Protein AF-A0A7X8JZR6-F1 (afdb_monomer_lite)

Secondary structure (DSSP, 8-state):
---HHHHHHHTT-S------HHHHHHHTTS-HHHHHHHHHGGGEEEETTEEEETT-TTEEE-SS-EEETTT--EE-HHHHHHHHH---HHHHHHHHHHHHHHS-HHHHHHHHHHHS---S------S---HHHHHHHTT---TT-HHHHHHHHHHHHHHH---HHHHHHHHHTTSEEE-TTT--EEEEEESSTTT---EEEEEEE-SS--S--PPEESSTT-------HHHHHH---S-----SSHHHHHH-

Foldseek 3Di:
DADVLLVCLVVVVDDQDDADPVNVVQLLQAQQVLLCCNRPVCLWDQDPLFTAGHPHRQWTRGGAWIARPVAGDIGGQLRCCCPRVVGDNSSSSSSSSCCNPPDDSVVSVVVCVVVPVRPDDDDDDDPFPQVVVVVVPLDDDDVPPPPLLVLQQCQLCVPVVQDPVLSVVCVVLVQWDARPPQSWIWGWAAPQSQVSPGTAKIQTGHSPDPDHDDIDGRDPPDDHDDDDPVCSVVVDDPDDDDDPDPSVVSSD

pLDDT: mean 81.42, std 14.79, range [29.17, 95.75]

Structure (mmCIF, N/CA/C/O backbone):
data_AF-A0A7X8JZR6-F1
#
_entry.id   AF-A0A7X8JZR6-F1
#
loop_
_atom_site.group_PDB
_atom_site.id
_atom_site.type_symbol
_atom_site.label_atom_id
_atom_site.label_alt_id
_atom_site.label_comp_id
_atom_site.label_asym_id
_atom_site.label_entity_id
_atom_site.label_seq_id
_atom_site.pdbx_PDB_ins_code
_atom_site.Cartn_x
_atom_site.Cartn_y
_atom_site.Cartn_z
_atom_site.occupancy
_atom_site.B_iso_or_equiv
_atom_site.auth_seq_id
_atom_site.auth_comp_id
_atom_site.auth_asym_id
_atom_site.auth_atom_id
_atom_site.pdbx_PDB_model_num
ATOM 1 N N . MET A 1 1 ? 0.064 2.545 -30.108 1.00 45.81 1 MET A N 1
ATOM 2 C CA . MET A 1 1 ? 1.179 2.534 -31.091 1.00 45.81 1 MET A CA 1
ATOM 3 C C . MET A 1 1 ? 2.404 1.987 -30.362 1.00 45.81 1 MET A C 1
ATOM 5 O O . MET A 1 1 ? 2.683 2.486 -29.283 1.00 45.81 1 MET A O 1
ATOM 9 N N . LYS A 1 2 ? 3.064 0.920 -30.842 1.00 59.31 2 LYS A N 1
ATOM 10 C CA . LYS A 1 2 ? 4.136 0.252 -30.074 1.00 59.31 2 LYS A CA 1
ATOM 11 C C . LYS A 1 2 ? 5.346 1.177 -29.882 1.00 59.31 2 LYS A C 1
ATOM 13 O O . LYS A 1 2 ? 5.831 1.773 -30.845 1.00 59.31 2 LYS A O 1
ATOM 18 N N . ASN A 1 3 ? 5.825 1.308 -28.645 1.00 84.50 3 ASN A N 1
ATOM 19 C CA . ASN A 1 3 ? 6.973 2.152 -28.328 1.00 84.50 3 ASN A CA 1
ATOM 20 C C . ASN A 1 3 ? 8.271 1.510 -28.858 1.00 84.50 3 ASN A C 1
ATOM 22 O O . ASN A 1 3 ? 8.696 0.448 -28.401 1.00 84.50 3 ASN A O 1
ATOM 26 N N . LYS A 1 4 ? 8.940 2.184 -29.803 1.00 88.69 4 LYS A N 1
ATOM 27 C CA . LYS A 1 4 ? 10.186 1.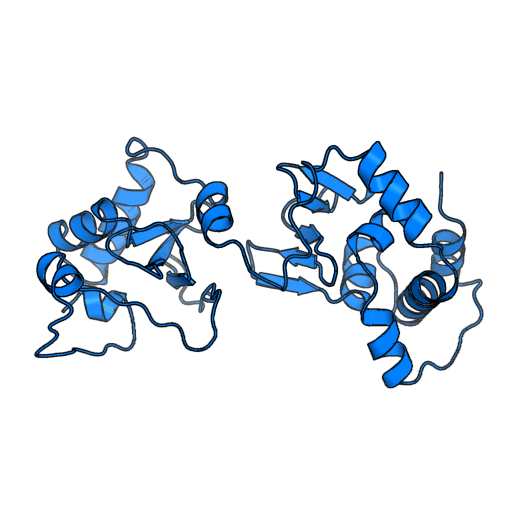707 -30.438 1.00 88.69 4 LYS A CA 1
ATOM 28 C C . LYS A 1 4 ? 11.315 1.424 -29.439 1.00 88.69 4 LYS A C 1
ATOM 30 O O . LYS A 1 4 ? 12.209 0.635 -29.742 1.00 88.69 4 LYS A O 1
ATOM 35 N N . ILE A 1 5 ? 11.328 2.078 -28.274 1.00 91.94 5 ILE A N 1
ATOM 36 C CA . ILE A 1 5 ? 12.332 1.831 -27.230 1.00 91.94 5 ILE A CA 1
ATOM 37 C C . ILE A 1 5 ? 12.077 0.491 -26.541 1.00 91.94 5 ILE A C 1
ATOM 39 O O . ILE A 1 5 ? 13.023 -0.278 -26.370 1.00 91.94 5 ILE A O 1
ATOM 43 N N . LEU A 1 6 ? 10.817 0.179 -26.229 1.00 89.88 6 LEU A N 1
ATOM 44 C CA . LEU A 1 6 ? 10.423 -1.113 -25.670 1.00 89.88 6 LEU A CA 1
ATOM 45 C C . LEU A 1 6 ? 10.743 -2.256 -26.650 1.00 89.88 6 LEU A C 1
ATOM 47 O O . LEU A 1 6 ? 11.354 -3.253 -26.271 1.00 89.88 6 LEU A O 1
ATOM 51 N N . GLU A 1 7 ? 10.451 -2.075 -27.941 1.00 89.62 7 GLU A N 1
ATOM 52 C CA . GLU A 1 7 ? 10.808 -3.046 -28.990 1.00 89.62 7 GLU A CA 1
ATOM 53 C C . GLU A 1 7 ? 12.327 -3.270 -29.099 1.00 89.62 7 GLU A C 1
ATOM 55 O O . GLU A 1 7 ? 12.805 -4.403 -29.233 1.00 89.62 7 GLU A O 1
ATOM 60 N N . ARG A 1 8 ? 13.123 -2.195 -29.019 1.00 91.00 8 ARG A N 1
ATOM 61 C CA . ARG A 1 8 ? 14.592 -2.290 -29.007 1.00 91.00 8 ARG A CA 1
ATOM 62 C C . ARG A 1 8 ? 15.110 -3.014 -27.772 1.00 91.00 8 ARG A C 1
ATOM 64 O O . ARG A 1 8 ? 16.045 -3.801 -27.901 1.00 91.00 8 ARG A O 1
ATOM 71 N N . ALA A 1 9 ? 14.508 -2.771 -26.610 1.00 90.19 9 ALA A N 1
ATOM 72 C CA . ALA A 1 9 ? 14.857 -3.453 -25.372 1.00 90.19 9 ALA A CA 1
ATOM 73 C C . ALA A 1 9 ? 14.591 -4.964 -25.484 1.00 90.19 9 ALA A C 1
ATOM 75 O O . ALA A 1 9 ? 15.515 -5.757 -25.291 1.00 90.19 9 ALA A O 1
ATOM 76 N N . HIS A 1 10 ? 13.388 -5.373 -25.900 1.00 90.00 10 HIS A N 1
ATOM 77 C CA . HIS A 1 10 ? 13.052 -6.793 -26.075 1.00 90.00 10 HIS A CA 1
ATOM 78 C C . HIS A 1 10 ? 13.906 -7.485 -27.140 1.00 90.00 10 HIS A C 1
ATOM 80 O O . HIS A 1 10 ? 14.366 -8.602 -26.925 1.00 90.00 10 HIS A O 1
ATOM 86 N N . SER A 1 11 ? 14.184 -6.818 -28.264 1.00 90.31 11 SER A N 1
ATOM 87 C CA . SER A 1 11 ? 15.035 -7.383 -29.325 1.00 90.31 11 SER A CA 1
ATOM 88 C C . SER A 1 11 ? 16.530 -7.408 -28.986 1.00 90.31 11 SER A C 1
ATOM 90 O O . SER A 1 11 ? 17.325 -7.908 -29.781 1.00 90.31 11 SER A O 1
ATOM 92 N N . GLY A 1 12 ? 16.948 -6.832 -27.851 1.00 87.19 12 GLY A N 1
ATOM 93 C CA . GLY A 1 12 ? 18.357 -6.742 -27.463 1.00 87.19 12 GLY A CA 1
ATOM 94 C C . GLY A 1 12 ? 19.192 -5.788 -28.326 1.00 87.19 12 GLY A C 1
ATOM 95 O O . GLY A 1 12 ? 20.408 -5.713 -28.156 1.00 87.19 12 GLY A O 1
ATOM 96 N N . LYS A 1 13 ? 18.567 -5.034 -29.241 1.00 90.25 13 LYS A N 1
ATOM 97 C CA . LYS A 1 13 ? 19.228 -4.127 -30.196 1.00 90.25 13 LYS A CA 1
ATOM 98 C C . LYS A 1 13 ? 19.505 -2.749 -29.584 1.00 90.25 13 LYS A C 1
ATOM 100 O O . LYS A 1 13 ? 19.189 -1.713 -30.170 1.00 90.25 13 LYS A O 1
ATOM 105 N N . PHE A 1 14 ? 20.101 -2.726 -28.396 1.00 89.00 14 PHE A N 1
ATOM 106 C CA . PHE A 1 14 ? 20.527 -1.507 -27.711 1.00 89.00 14 PHE A CA 1
ATOM 107 C C . PHE A 1 14 ? 21.986 -1.617 -27.271 1.00 89.00 14 PHE A C 1
ATOM 109 O O . PHE A 1 14 ? 22.510 -2.702 -27.020 1.00 89.00 14 PHE A O 1
ATOM 116 N N . LYS A 1 15 ? 22.672 -0.472 -27.189 1.00 83.62 15 LYS A N 1
ATOM 117 C CA . LYS A 1 15 ? 24.063 -0.439 -26.731 1.00 83.62 15 LYS A CA 1
ATOM 118 C C . LYS A 1 15 ? 24.099 -0.777 -25.243 1.00 83.62 15 LYS A C 1
ATOM 120 O O . LYS A 1 15 ? 23.655 0.030 -24.427 1.00 83.62 15 LYS A O 1
ATOM 125 N N . ARG A 1 16 ? 24.652 -1.943 -24.904 1.00 80.81 16 ARG A N 1
ATOM 126 C CA . ARG A 1 16 ? 24.957 -2.302 -23.518 1.00 80.81 16 ARG A CA 1
ATOM 127 C C . ARG A 1 16 ? 25.992 -1.319 -22.982 1.00 80.81 16 ARG A C 1
ATOM 129 O O . ARG A 1 16 ? 26.984 -1.029 -23.648 1.00 80.81 16 ARG A O 1
ATOM 136 N N . LYS A 1 17 ? 25.733 -0.784 -21.797 1.00 83.94 17 LYS A N 1
ATOM 137 C CA . LYS A 1 17 ? 26.633 0.125 -21.096 1.00 83.94 17 LYS A CA 1
ATOM 138 C C . LYS A 1 17 ? 26.857 -0.398 -19.691 1.00 83.94 17 LYS A C 1
ATOM 140 O O . LYS A 1 17 ? 25.981 -1.043 -19.121 1.00 83.94 17 LYS A O 1
ATOM 145 N N . HIS A 1 18 ? 28.027 -0.098 -19.149 1.00 85.88 18 HIS A N 1
ATOM 146 C CA . HIS A 1 18 ? 28.242 -0.223 -17.721 1.00 85.88 18 HIS A CA 1
ATOM 147 C C . HIS A 1 18 ? 27.507 0.925 -17.019 1.00 85.88 18 HIS A C 1
ATOM 149 O O . HIS A 1 18 ? 27.658 2.085 -17.409 1.00 85.88 18 HIS A O 1
ATOM 155 N N . TYR A 1 19 ? 26.702 0.598 -16.012 1.00 86.44 19 TYR A N 1
ATOM 156 C CA . TYR A 1 19 ? 25.991 1.572 -15.194 1.00 86.44 19 TYR A CA 1
ATOM 157 C C . TYR A 1 19 ? 26.587 1.543 -13.793 1.00 86.44 19 TYR A C 1
ATOM 159 O O . TYR A 1 19 ? 26.588 0.500 -13.144 1.00 86.44 19 TYR A O 1
ATOM 167 N N . SER A 1 20 ? 27.099 2.686 -13.334 1.00 90.31 20 SER A N 1
ATOM 168 C CA . SER A 1 20 ? 27.547 2.813 -11.947 1.00 90.31 20 SER A CA 1
ATOM 169 C C . SER A 1 20 ? 26.352 2.724 -10.994 1.00 90.31 20 SER A C 1
ATOM 171 O O . SER A 1 20 ? 25.231 3.066 -11.381 1.00 90.31 20 SER A O 1
ATOM 173 N N . LYS A 1 21 ? 26.595 2.344 -9.734 1.00 89.38 21 LYS A N 1
ATOM 174 C CA . LYS A 1 21 ? 25.561 2.343 -8.688 1.00 89.38 21 LYS A CA 1
ATOM 175 C C . LYS A 1 21 ? 24.849 3.698 -8.594 1.00 89.38 21 LYS A C 1
ATOM 177 O O . LYS A 1 21 ? 23.633 3.743 -8.696 1.00 89.38 21 LYS A O 1
ATOM 182 N N . ASN A 1 22 ? 25.598 4.803 -8.565 1.00 90.69 22 ASN A N 1
ATOM 183 C CA . ASN A 1 22 ? 25.023 6.154 -8.541 1.00 90.69 22 ASN A CA 1
ATOM 184 C C . ASN A 1 22 ? 24.116 6.435 -9.747 1.00 90.69 22 ASN A C 1
ATOM 186 O O . ASN A 1 22 ? 23.091 7.103 -9.621 1.00 90.69 22 ASN A O 1
ATOM 190 N N . THR A 1 23 ? 24.482 5.937 -10.933 1.00 89.88 23 THR A N 1
ATOM 191 C CA . THR A 1 23 ? 23.641 6.071 -12.128 1.00 89.88 23 THR A CA 1
ATOM 192 C C . THR A 1 23 ? 22.343 5.291 -11.972 1.00 89.88 23 THR A C 1
ATOM 194 O O . THR A 1 23 ? 21.288 5.830 -12.290 1.00 89.88 23 THR A O 1
ATOM 197 N N . ILE A 1 24 ? 22.413 4.055 -11.470 1.00 89.56 24 ILE A N 1
ATOM 198 C CA . ILE A 1 24 ? 21.237 3.224 -11.196 1.00 89.56 24 ILE A CA 1
ATOM 199 C C . ILE A 1 24 ? 20.332 3.886 -10.153 1.00 89.56 24 ILE A C 1
ATOM 201 O O . ILE A 1 24 ? 19.136 4.039 -10.400 1.00 89.56 24 ILE A O 1
ATOM 205 N N . ASP A 1 25 ? 20.899 4.363 -9.049 1.00 84.62 25 ASP A N 1
ATOM 206 C CA . ASP A 1 25 ? 20.160 5.048 -7.985 1.00 84.62 25 ASP A CA 1
ATOM 207 C C . ASP A 1 25 ? 19.490 6.335 -8.496 1.00 84.62 25 ASP A C 1
ATOM 209 O O . ASP A 1 25 ? 18.401 6.695 -8.059 1.00 84.62 25 ASP A O 1
ATOM 213 N N . THR A 1 26 ? 20.113 7.025 -9.459 1.00 88.19 26 THR A N 1
ATOM 214 C CA . THR A 1 26 ? 19.556 8.237 -10.080 1.00 88.19 26 THR A CA 1
ATOM 215 C C . THR A 1 26 ? 18.381 7.911 -10.998 1.00 88.19 26 THR A C 1
ATOM 217 O O . THR A 1 26 ? 17.308 8.492 -10.856 1.00 88.19 26 THR A O 1
ATOM 220 N N . ILE A 1 27 ? 18.555 6.971 -11.932 1.00 89.00 27 ILE A N 1
ATOM 221 C CA . ILE A 1 27 ? 17.496 6.630 -12.896 1.00 89.00 27 ILE A CA 1
ATOM 222 C C . ILE A 1 27 ? 16.326 5.891 -12.231 1.00 89.00 27 ILE A C 1
ATOM 224 O O . ILE A 1 27 ? 15.207 5.952 -12.725 1.00 89.00 27 ILE A O 1
ATOM 228 N N . SER A 1 28 ? 16.552 5.257 -11.077 1.00 85.38 28 SER A N 1
ATOM 229 C CA . SER A 1 28 ? 15.503 4.616 -10.270 1.00 85.38 28 SER A CA 1
ATOM 230 C C . SER A 1 28 ? 14.620 5.614 -9.509 1.00 85.38 28 SER A C 1
ATOM 232 O O . SER A 1 28 ? 13.759 5.197 -8.749 1.00 85.38 28 SER A O 1
ATOM 234 N N . LYS A 1 29 ? 14.801 6.926 -9.710 1.00 85.56 29 LYS A N 1
ATOM 235 C CA . LYS A 1 29 ? 13.895 7.979 -9.212 1.00 85.56 29 LYS A CA 1
ATOM 236 C C . LYS A 1 29 ? 12.865 8.425 -10.254 1.00 85.56 29 LYS A C 1
ATOM 238 O O . LYS A 1 29 ? 12.132 9.378 -10.018 1.00 85.56 29 LYS A O 1
ATOM 243 N N . SER A 1 30 ? 12.834 7.794 -11.430 1.00 88.12 30 SER A N 1
ATOM 244 C CA . SER A 1 30 ? 11.867 8.121 -12.482 1.00 88.12 30 SER A CA 1
ATOM 245 C C . SER A 1 30 ? 10.418 7.994 -12.008 1.00 88.12 30 SER A C 1
ATOM 247 O O . SER A 1 30 ? 10.087 7.043 -11.305 1.00 88.12 30 SER A O 1
ATOM 249 N N . ASN A 1 31 ? 9.563 8.918 -12.464 1.00 91.38 31 ASN A N 1
ATOM 250 C CA . ASN A 1 31 ? 8.122 8.850 -12.249 1.00 91.38 31 ASN A CA 1
ATOM 251 C C . ASN A 1 31 ? 7.539 7.631 -12.987 1.00 91.38 31 ASN A C 1
ATOM 253 O O . ASN A 1 31 ? 7.535 7.588 -14.220 1.00 91.38 31 ASN A O 1
ATOM 257 N N . LEU A 1 32 ? 7.081 6.630 -12.239 1.00 93.31 32 LEU A N 1
ATOM 258 C CA . LEU A 1 32 ? 6.598 5.354 -12.753 1.00 93.31 32 LEU A CA 1
ATOM 259 C C . LEU A 1 32 ? 5.264 5.460 -13.482 1.00 93.31 32 LEU A C 1
ATOM 261 O O . LEU A 1 32 ? 5.080 4.753 -14.468 1.00 93.31 32 LEU A O 1
ATOM 265 N N . VAL A 1 33 ? 4.367 6.353 -13.062 1.00 93.31 33 VAL A N 1
ATOM 266 C CA . VAL A 1 33 ? 3.109 6.601 -13.783 1.00 93.31 33 VAL A CA 1
ATOM 267 C C . VAL A 1 33 ? 3.421 7.095 -15.193 1.00 93.31 33 VAL A C 1
ATOM 269 O O . VAL A 1 33 ? 2.963 6.517 -16.178 1.00 93.31 33 VAL A O 1
ATOM 272 N N . GLN A 1 34 ? 4.276 8.116 -15.296 1.00 94.81 34 GLN A N 1
ATOM 273 C CA . GLN A 1 34 ? 4.717 8.643 -16.586 1.00 94.81 34 GLN A CA 1
ATOM 274 C C . GLN A 1 34 ? 5.483 7.590 -17.395 1.00 94.81 34 GLN A C 1
ATOM 276 O O . GLN A 1 34 ? 5.279 7.485 -18.603 1.00 94.81 34 GLN A O 1
ATOM 281 N N . LEU A 1 35 ? 6.345 6.797 -16.744 1.00 95.75 35 LEU A N 1
ATOM 282 C CA . LEU A 1 35 ? 7.098 5.732 -17.403 1.00 95.75 35 LEU A CA 1
ATOM 283 C C . LEU A 1 35 ? 6.165 4.684 -18.007 1.00 95.75 35 LEU A C 1
ATOM 285 O O . LEU A 1 35 ? 6.340 4.344 -19.171 1.00 95.75 35 LEU A O 1
ATOM 289 N N . PHE A 1 36 ? 5.197 4.174 -17.244 1.00 95.19 36 PHE A N 1
ATOM 290 C CA . PHE A 1 36 ? 4.286 3.129 -17.708 1.00 95.19 36 PHE A CA 1
ATOM 291 C C . PHE A 1 36 ? 3.443 3.624 -18.883 1.00 95.19 36 PHE A C 1
ATOM 293 O O . PHE A 1 36 ? 3.382 2.944 -19.902 1.00 95.19 36 PHE A O 1
ATOM 300 N N . ILE A 1 37 ? 2.877 4.832 -18.780 1.00 94.12 37 ILE A N 1
ATOM 301 C CA . ILE A 1 37 ? 2.079 5.443 -19.853 1.00 94.12 37 ILE A CA 1
ATOM 302 C C . ILE A 1 37 ? 2.925 5.653 -21.110 1.00 94.12 37 ILE A C 1
ATOM 304 O O . ILE A 1 37 ? 2.502 5.318 -22.215 1.00 94.12 37 ILE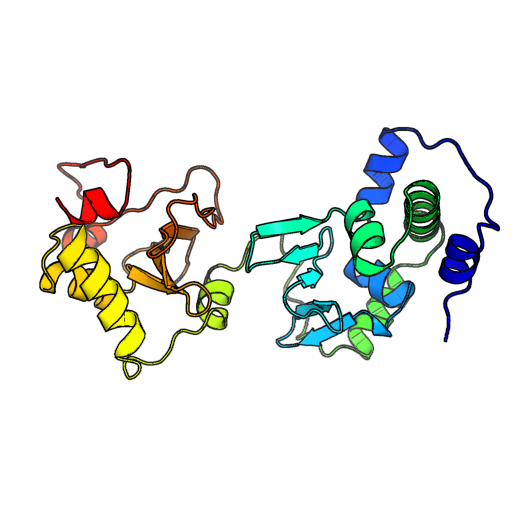 A O 1
ATOM 308 N N . TRP A 1 38 ? 4.149 6.162 -20.952 1.00 95.00 38 TRP A N 1
ATOM 309 C CA . TRP A 1 38 ? 5.062 6.354 -22.074 1.00 95.00 38 TRP A CA 1
ATOM 310 C C . TRP A 1 38 ? 5.486 5.031 -22.722 1.00 95.00 38 TRP A C 1
ATOM 312 O O . TRP A 1 38 ? 5.609 4.956 -23.947 1.00 95.00 38 TRP A O 1
ATOM 322 N N . LEU A 1 39 ? 5.753 3.997 -21.923 1.00 94.25 39 LEU A N 1
ATOM 323 C CA . LEU A 1 39 ? 6.282 2.720 -22.397 1.00 94.25 39 LEU A CA 1
ATOM 324 C C . LEU A 1 39 ? 5.196 1.876 -23.076 1.00 94.25 39 LEU A C 1
ATOM 326 O O . LEU A 1 39 ? 5.408 1.403 -24.194 1.00 94.25 39 LEU A O 1
ATOM 330 N N . ASP A 1 40 ? 4.055 1.710 -22.408 1.00 93.38 40 ASP A N 1
ATOM 331 C CA . ASP A 1 40 ? 2.871 1.009 -22.902 1.00 93.38 40 ASP A CA 1
ATOM 332 C C . ASP A 1 40 ? 1.626 1.429 -22.103 1.00 93.38 40 ASP A C 1
ATOM 334 O O . ASP A 1 40 ? 1.313 0.870 -21.052 1.00 93.38 40 ASP A O 1
ATOM 338 N N . GLU A 1 41 ? 0.879 2.395 -22.634 1.00 91.81 41 GLU A N 1
ATOM 339 C CA . GLU A 1 41 ? -0.370 2.883 -22.039 1.00 91.81 41 GLU A CA 1
ATOM 340 C C . GLU A 1 41 ? -1.378 1.759 -21.741 1.00 91.81 41 GLU A C 1
ATOM 342 O O . GLU A 1 41 ? -2.102 1.830 -20.752 1.00 91.81 41 GLU A O 1
ATOM 347 N N . SER A 1 42 ? -1.386 0.673 -22.529 1.00 91.81 42 SER A N 1
ATOM 348 C CA . SER A 1 42 ? -2.316 -0.447 -22.314 1.00 91.81 42 SER A CA 1
ATOM 349 C C . SER A 1 42 ? -2.071 -1.203 -21.006 1.00 91.81 42 SER A C 1
ATOM 351 O O . SER A 1 42 ? -2.931 -1.964 -20.565 1.00 91.81 42 SER A O 1
ATOM 353 N N . LYS A 1 43 ? -0.915 -0.985 -20.363 1.00 92.56 43 LYS A N 1
ATOM 354 C CA . LYS A 1 43 ? -0.570 -1.520 -19.041 1.00 92.56 43 LYS A CA 1
ATOM 355 C C . LYS A 1 43 ? -1.098 -0.673 -17.892 1.00 92.56 43 LYS A C 1
ATOM 357 O O . LYS A 1 43 ? -0.908 -1.057 -16.739 1.00 92.56 43 LYS A O 1
ATOM 362 N N . VAL A 1 44 ? -1.765 0.440 -18.177 1.00 93.44 44 VAL A N 1
ATOM 363 C CA . VAL A 1 44 ? -2.252 1.382 -17.175 1.00 93.44 44 VAL A CA 1
ATOM 364 C C . VAL A 1 44 ? -3.756 1.538 -17.300 1.00 93.44 44 VAL A C 1
ATOM 366 O O . VAL A 1 44 ? -4.287 1.820 -18.370 1.00 93.44 44 VAL A O 1
ATOM 369 N N . ILE A 1 45 ? -4.451 1.413 -16.176 1.00 91.75 45 ILE A N 1
ATOM 370 C CA . ILE A 1 45 ? -5.851 1.815 -16.057 1.00 91.75 45 ILE A CA 1
ATOM 371 C C . ILE A 1 45 ? -5.981 2.861 -14.958 1.00 91.75 45 ILE A C 1
ATOM 373 O O . ILE A 1 45 ? -5.290 2.794 -13.942 1.00 91.75 45 ILE A O 1
ATOM 377 N N . LEU A 1 46 ? -6.892 3.813 -15.139 1.00 87.94 46 LEU A N 1
ATOM 378 C CA . LEU A 1 46 ? -7.312 4.704 -14.064 1.00 87.94 46 LEU A CA 1
ATOM 379 C C . LEU A 1 46 ? -8.631 4.188 -13.501 1.00 87.94 46 LEU A C 1
ATOM 381 O O . LEU A 1 46 ? -9.654 4.203 -14.184 1.00 87.94 46 LEU A O 1
ATOM 385 N N . LYS A 1 47 ? -8.611 3.749 -12.245 1.00 79.88 47 LYS A N 1
ATOM 386 C CA . LYS A 1 47 ? -9.804 3.284 -11.535 1.00 79.88 47 LYS A CA 1
ATOM 387 C C . LYS A 1 47 ? -9.785 3.854 -10.130 1.00 79.88 47 LYS A C 1
ATOM 389 O O . LYS A 1 47 ? -8.753 3.830 -9.468 1.00 79.88 47 LYS A O 1
ATOM 394 N N . ASN A 1 48 ? -10.919 4.396 -9.700 1.00 74.06 48 ASN A N 1
ATOM 395 C CA . ASN A 1 48 ? -11.061 5.066 -8.405 1.00 74.06 48 ASN A CA 1
ATOM 396 C C . ASN A 1 48 ? -10.016 6.178 -8.192 1.00 74.06 48 ASN A C 1
ATOM 398 O O . ASN A 1 48 ? -9.462 6.322 -7.113 1.00 74.06 48 ASN A O 1
ATOM 402 N N . LYS A 1 49 ? -9.733 6.963 -9.243 1.00 77.88 49 LYS A N 1
ATOM 403 C CA . LYS A 1 49 ? -8.732 8.051 -9.241 1.00 77.88 49 LYS A CA 1
ATOM 404 C C . LYS A 1 49 ? -7.278 7.602 -9.008 1.00 77.88 49 LYS A C 1
ATOM 406 O O . LYS A 1 49 ? -6.415 8.456 -8.848 1.00 77.88 49 LYS A O 1
ATOM 411 N N . LEU A 1 50 ? -6.993 6.300 -9.050 1.00 81.44 50 LEU A N 1
ATOM 412 C CA . LEU A 1 50 ? -5.643 5.755 -8.927 1.00 81.44 50 LEU A CA 1
ATOM 413 C C . LEU A 1 50 ? -5.214 5.056 -10.214 1.00 81.44 50 LEU A C 1
ATOM 415 O O . LEU A 1 50 ? -6.013 4.377 -10.867 1.00 81.44 50 LEU A O 1
ATOM 419 N N . PHE A 1 51 ? -3.939 5.213 -10.560 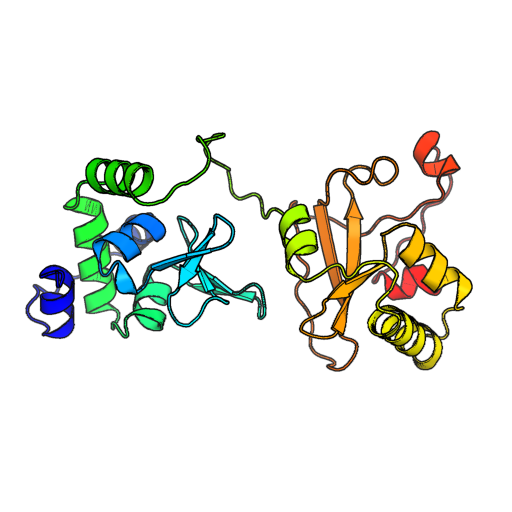1.00 90.00 51 PHE A N 1
ATOM 420 C CA . PHE A 1 51 ? -3.314 4.458 -11.637 1.00 90.00 51 PHE A CA 1
ATOM 421 C C . PHE A 1 51 ? -3.015 3.044 -11.149 1.00 90.00 51 PHE A C 1
ATOM 423 O O . PHE A 1 51 ? -2.373 2.852 -10.118 1.00 90.00 51 PHE A O 1
ATOM 430 N N . LYS A 1 52 ? -3.500 2.047 -11.881 1.00 92.06 52 LYS A N 1
ATOM 431 C CA . LYS A 1 52 ? -3.351 0.627 -11.554 1.00 92.06 52 LYS A CA 1
ATOM 432 C C . LYS A 1 52 ? -2.796 -0.124 -12.757 1.00 92.06 52 LYS A C 1
ATOM 434 O O . LYS A 1 52 ? -2.973 0.306 -13.900 1.00 92.06 52 LYS A O 1
ATOM 439 N N . VAL A 1 53 ? -2.144 -1.255 -12.503 1.00 94.25 53 VAL A N 1
ATOM 440 C CA . VAL A 1 53 ? -1.654 -2.134 -13.571 1.00 94.25 53 VAL A CA 1
ATOM 441 C C . VAL A 1 53 ? -2.842 -2.819 -14.253 1.00 94.25 53 VAL A C 1
ATOM 443 O O . VAL A 1 53 ? -3.651 -3.492 -13.612 1.00 94.25 53 VAL A O 1
ATOM 446 N N . ALA A 1 54 ? -2.953 -2.658 -15.570 1.00 92.06 54 ALA A N 1
ATOM 447 C CA . ALA A 1 54 ? -4.017 -3.262 -16.363 1.00 92.06 54 ALA A CA 1
ATOM 448 C C . ALA A 1 54 ? -3.954 -4.796 -16.300 1.00 92.06 54 ALA A C 1
ATOM 450 O O . ALA A 1 54 ? -2.892 -5.398 -16.463 1.00 92.06 54 ALA A O 1
ATOM 451 N N . GLY A 1 55 ? -5.101 -5.435 -16.059 1.00 87.00 55 GLY A N 1
ATOM 452 C CA . GLY A 1 55 ? -5.195 -6.888 -15.877 1.00 87.00 55 GLY A CA 1
ATOM 453 C C . GLY A 1 55 ? -4.717 -7.390 -14.510 1.00 87.00 55 GLY A C 1
ATOM 454 O O . GLY A 1 55 ? -4.853 -8.577 -14.228 1.00 87.00 55 GLY A O 1
ATOM 455 N N . ASN A 1 56 ? -4.195 -6.513 -13.645 1.00 89.75 56 ASN A N 1
ATOM 456 C CA . ASN A 1 56 ? -3.775 -6.865 -12.293 1.00 89.75 56 ASN A CA 1
ATOM 457 C C . ASN A 1 56 ? -3.998 -5.688 -11.330 1.00 89.75 56 ASN A C 1
ATOM 459 O O . ASN A 1 56 ? -3.064 -5.127 -10.758 1.00 89.75 56 ASN A O 1
ATOM 463 N N . GLU A 1 57 ? -5.267 -5.304 -11.166 1.00 85.81 57 GLU A N 1
ATOM 464 C CA . GLU A 1 57 ? -5.675 -4.058 -10.495 1.00 85.81 57 GLU A CA 1
ATOM 465 C C . GLU A 1 57 ? -5.276 -3.971 -9.012 1.00 85.81 57 GLU A C 1
ATOM 467 O O . GLU A 1 57 ? -5.396 -2.914 -8.398 1.00 85.81 57 GLU A O 1
ATOM 472 N N . LYS A 1 58 ? -4.792 -5.070 -8.424 1.00 84.06 58 LYS A N 1
ATOM 473 C CA . LYS A 1 58 ? -4.244 -5.087 -7.066 1.00 84.06 58 LYS A CA 1
ATOM 474 C C . LYS A 1 58 ? -2.937 -4.299 -6.925 1.00 84.06 58 LYS A C 1
ATOM 476 O O . LYS A 1 58 ? -2.592 -3.894 -5.819 1.00 84.06 58 LYS A O 1
ATOM 481 N N . TYR A 1 59 ? -2.234 -4.068 -8.034 1.00 87.94 59 TYR A N 1
ATOM 482 C CA . TYR A 1 59 ? -0.997 -3.295 -8.085 1.00 87.94 59 TYR A CA 1
ATOM 483 C C . TYR A 1 59 ? -1.291 -1.838 -8.457 1.00 87.94 59 TYR A C 1
ATOM 485 O O . TYR A 1 59 ? -1.716 -1.538 -9.577 1.00 87.94 59 TYR A O 1
ATOM 493 N N . ILE A 1 60 ? -1.046 -0.933 -7.510 1.00 86.81 60 ILE A N 1
ATOM 494 C CA . ILE A 1 60 ? -1.224 0.512 -7.667 1.00 86.81 60 ILE A CA 1
ATOM 495 C C . ILE A 1 60 ? 0.115 1.143 -8.041 1.00 86.81 60 ILE A C 1
ATOM 497 O O . ILE A 1 60 ? 1.138 0.874 -7.410 1.00 86.81 60 ILE A O 1
ATOM 501 N N . ILE A 1 61 ? 0.103 1.973 -9.081 1.00 91.69 61 ILE A N 1
ATOM 502 C CA . ILE A 1 61 ? 1.280 2.643 -9.627 1.00 91.69 61 ILE A CA 1
ATOM 503 C C . ILE A 1 61 ? 1.378 4.024 -8.978 1.00 91.69 61 ILE A C 1
ATOM 505 O O . ILE A 1 61 ? 0.581 4.917 -9.269 1.00 91.69 61 ILE A O 1
ATOM 509 N N . TYR A 1 62 ? 2.366 4.194 -8.107 1.00 87.38 62 TYR A N 1
ATOM 510 C CA . TYR A 1 62 ? 2.739 5.485 -7.539 1.00 87.38 62 TYR A CA 1
ATOM 511 C C . TYR A 1 62 ? 3.865 6.110 -8.355 1.00 87.38 62 TYR A C 1
ATOM 513 O O . TYR A 1 62 ? 4.419 5.496 -9.264 1.00 87.38 62 TYR A O 1
ATOM 521 N N . GLU A 1 63 ? 4.235 7.343 -8.025 1.00 87.12 63 GLU A N 1
ATOM 522 C CA . GLU A 1 63 ? 5.306 8.044 -8.724 1.00 87.12 63 GLU A CA 1
ATOM 523 C C . GLU A 1 63 ? 6.657 7.315 -8.619 1.00 87.12 63 GLU A C 1
ATOM 525 O O . GLU A 1 63 ? 7.390 7.268 -9.595 1.00 87.12 63 GLU A O 1
ATOM 530 N N . HIS A 1 64 ? 6.991 6.678 -7.498 1.00 85.69 64 HIS A N 1
ATOM 531 C CA . HIS A 1 64 ? 8.325 6.079 -7.323 1.00 85.69 64 HIS A CA 1
ATOM 532 C C . HIS A 1 64 ? 8.330 4.568 -7.084 1.00 85.69 64 HIS A C 1
ATOM 534 O O . HIS A 1 64 ? 9.400 3.971 -6.980 1.00 85.69 64 HIS A O 1
ATOM 540 N N . PHE A 1 65 ? 7.164 3.933 -7.000 1.00 86.25 65 PHE A N 1
ATOM 541 C CA . PHE A 1 65 ? 7.052 2.495 -6.772 1.00 86.25 65 PHE A CA 1
ATOM 542 C C . PHE A 1 65 ? 5.703 1.960 -7.263 1.00 86.25 65 PHE A C 1
ATOM 544 O O . PHE A 1 65 ? 4.746 2.713 -7.440 1.00 86.25 65 PHE A O 1
ATOM 551 N N . VAL A 1 66 ? 5.622 0.648 -7.464 1.00 86.94 66 VAL A N 1
ATOM 552 C CA . VAL A 1 66 ? 4.342 -0.064 -7.563 1.00 86.94 66 VAL A CA 1
ATOM 553 C C . VAL A 1 66 ? 4.115 -0.792 -6.251 1.00 86.94 66 VAL A C 1
ATOM 555 O O . VAL A 1 66 ? 5.040 -1.414 -5.729 1.00 86.94 66 VAL A O 1
ATOM 558 N N . TYR A 1 67 ? 2.905 -0.711 -5.711 1.00 84.25 67 TYR A N 1
ATOM 559 C CA . TYR A 1 67 ? 2.572 -1.345 -4.442 1.00 84.25 67 TYR A CA 1
ATOM 560 C C . TYR A 1 67 ? 1.307 -2.177 -4.547 1.00 84.25 67 TYR A C 1
ATOM 562 O O . TYR A 1 67 ? 0.300 -1.749 -5.116 1.00 84.25 67 TYR A O 1
ATOM 570 N N . ASN A 1 68 ? 1.372 -3.370 -3.972 1.00 81.94 68 ASN A N 1
ATOM 571 C CA . ASN A 1 68 ? 0.231 -4.244 -3.799 1.00 81.94 68 ASN A CA 1
ATOM 572 C C . ASN A 1 68 ? -0.249 -4.174 -2.352 1.00 81.94 68 ASN A C 1
ATOM 574 O O . ASN A 1 68 ? 0.357 -4.751 -1.451 1.00 81.94 68 ASN A O 1
ATOM 578 N N . HIS A 1 69 ? -1.378 -3.501 -2.137 1.00 61.94 69 HIS A N 1
ATOM 579 C CA . HIS A 1 69 ? -1.957 -3.317 -0.800 1.00 61.94 69 HIS A CA 1
ATOM 580 C C . HIS A 1 69 ? -2.426 -4.624 -0.147 1.00 61.94 69 HIS A C 1
ATOM 582 O O . HIS A 1 69 ? -2.581 -4.684 1.070 1.00 61.94 69 HIS A O 1
ATOM 588 N N . TYR A 1 70 ? -2.617 -5.689 -0.930 1.00 58.16 70 TYR A N 1
ATOM 589 C CA . TYR A 1 70 ? -3.160 -6.954 -0.436 1.00 58.16 70 TYR A CA 1
ATOM 590 C C . TYR A 1 70 ? -2.117 -7.838 0.245 1.00 58.16 70 TYR A C 1
ATOM 592 O O . TYR A 1 70 ? -2.441 -8.539 1.203 1.00 58.16 70 TYR A O 1
ATOM 600 N N . ASN A 1 71 ? -0.879 -7.830 -0.250 1.00 67.31 71 ASN A N 1
ATOM 601 C CA . ASN A 1 71 ? 0.221 -8.646 0.277 1.00 67.31 71 ASN A CA 1
ATOM 602 C C . ASN A 1 71 ? 1.436 -7.814 0.724 1.00 67.31 71 ASN A C 1
ATOM 604 O O . ASN A 1 71 ? 2.366 -8.364 1.306 1.00 67.31 71 ASN A O 1
ATOM 608 N N . GLY A 1 72 ? 1.419 -6.498 0.499 1.00 55.34 72 GLY A N 1
ATOM 609 C CA . GLY A 1 72 ? 2.488 -5.585 0.885 1.00 55.34 72 GLY A CA 1
ATOM 610 C C . GLY A 1 72 ? 3.713 -5.623 -0.027 1.00 55.34 72 GLY A C 1
ATOM 611 O O . GLY A 1 72 ? 4.744 -5.063 0.343 1.00 55.34 72 GLY A O 1
ATOM 612 N N . GLU A 1 73 ? 3.632 -6.268 -1.194 1.00 77.88 73 GLU A N 1
ATOM 613 C CA . GLU A 1 73 ? 4.733 -6.269 -2.158 1.00 77.88 73 GLU A CA 1
ATOM 614 C C . GLU A 1 73 ? 4.972 -4.858 -2.703 1.00 77.88 73 GLU A C 1
ATOM 616 O O . GLU A 1 73 ? 4.051 -4.192 -3.186 1.00 77.88 73 GLU A O 1
ATOM 621 N N . LEU A 1 74 ? 6.232 -4.428 -2.654 1.00 86.75 74 LEU A N 1
ATOM 622 C CA . LEU A 1 74 ? 6.691 -3.151 -3.181 1.00 86.75 74 LEU A CA 1
ATOM 623 C C . LEU A 1 74 ? 7.734 -3.393 -4.267 1.00 86.75 74 LEU A C 1
ATOM 625 O O . LEU A 1 74 ? 8.734 -4.074 -4.042 1.00 86.75 74 LEU A O 1
ATOM 629 N N . PHE A 1 75 ? 7.519 -2.777 -5.425 1.00 88.25 75 PHE A N 1
ATOM 630 C CA . PHE A 1 75 ? 8.416 -2.849 -6.569 1.00 88.25 75 PHE A CA 1
ATOM 631 C C . PHE A 1 75 ? 9.008 -1.470 -6.819 1.00 88.25 75 PHE A C 1
ATOM 633 O O . PHE A 1 75 ? 8.301 -0.517 -7.158 1.00 88.25 75 PHE A O 1
ATOM 640 N N . THR A 1 76 ? 10.327 -1.371 -6.683 1.00 87.75 76 THR A N 1
ATOM 641 C CA . THR A 1 76 ? 11.098 -0.225 -7.185 1.00 87.75 76 THR A CA 1
ATOM 642 C C . THR A 1 76 ? 10.977 -0.124 -8.711 1.00 87.75 76 THR A C 1
ATOM 644 O O . THR A 1 76 ? 10.576 -1.095 -9.357 1.00 87.75 76 THR A O 1
ATOM 647 N N . PRO A 1 77 ? 11.365 0.994 -9.351 1.00 90.81 77 PRO A N 1
ATOM 648 C CA . PRO A 1 77 ? 11.174 1.140 -10.794 1.00 90.81 77 PRO A CA 1
ATOM 649 C C . PRO A 1 77 ? 11.862 0.076 -11.656 1.00 90.81 77 PRO A C 1
ATOM 651 O O . PRO A 1 77 ? 11.321 -0.320 -12.686 1.00 90.81 77 PRO A O 1
ATOM 654 N N . LEU A 1 78 ? 13.020 -0.435 -11.226 1.00 91.25 78 LEU A N 1
ATOM 655 C CA . LEU A 1 78 ? 13.677 -1.569 -11.886 1.00 91.25 78 LEU A CA 1
ATOM 656 C C . LEU A 1 78 ? 12.854 -2.857 -11.753 1.00 91.25 78 LEU A C 1
ATOM 658 O O . LEU A 1 78 ? 12.561 -3.500 -12.759 1.00 91.25 78 LEU A O 1
ATOM 662 N N . GLN A 1 79 ? 12.433 -3.191 -10.530 1.00 92.44 79 GLN A N 1
ATOM 663 C CA . GLN A 1 79 ? 11.633 -4.387 -10.244 1.00 92.44 79 GLN A CA 1
ATOM 664 C C . GLN A 1 79 ? 10.263 -4.334 -10.930 1.00 92.44 79 GLN A C 1
ATOM 666 O O . GLN A 1 79 ? 9.767 -5.351 -11.394 1.00 92.44 79 GLN A O 1
ATOM 671 N N . ALA A 1 80 ? 9.663 -3.150 -11.057 1.00 94.56 80 ALA A N 1
ATOM 672 C CA . ALA A 1 80 ? 8.395 -2.972 -11.753 1.00 94.56 80 ALA A CA 1
ATOM 673 C C . ALA A 1 80 ? 8.528 -3.263 -13.262 1.00 94.56 80 ALA A C 1
ATOM 675 O O . ALA A 1 80 ? 7.641 -3.863 -13.866 1.00 94.56 80 ALA A O 1
ATOM 676 N N . LEU A 1 81 ? 9.650 -2.882 -13.884 1.00 95.25 81 LEU A N 1
ATOM 677 C CA . LEU A 1 81 ? 9.938 -3.246 -15.276 1.00 95.25 81 LEU A CA 1
ATOM 678 C C . LEU A 1 81 ? 10.198 -4.752 -15.445 1.00 95.25 81 LEU A C 1
ATOM 680 O O . LEU A 1 81 ? 9.891 -5.309 -16.498 1.00 95.25 81 LEU A O 1
ATOM 684 N N . GLU A 1 82 ? 10.743 -5.417 -14.430 1.00 94.56 82 GLU A N 1
ATOM 685 C CA . GLU A 1 82 ? 10.854 -6.878 -14.415 1.00 94.56 82 GLU A CA 1
ATOM 686 C C . GLU A 1 82 ? 9.481 -7.539 -14.366 1.00 94.56 82 GLU A C 1
ATOM 688 O O . GLU A 1 82 ? 9.120 -8.284 -15.272 1.00 94.56 82 GLU A O 1
ATOM 693 N N . GLU A 1 83 ? 8.698 -7.199 -13.346 1.00 95.12 83 GLU A N 1
ATOM 694 C CA . GLU A 1 83 ? 7.442 -7.867 -13.019 1.00 95.12 83 GLU A CA 1
ATOM 695 C C . GLU A 1 83 ? 6.376 -7.645 -14.099 1.00 95.12 83 GLU A C 1
ATOM 697 O O . GLU A 1 83 ? 5.741 -8.583 -14.578 1.00 95.12 83 GLU A O 1
ATOM 702 N N . PHE A 1 84 ? 6.185 -6.396 -14.533 1.00 94.88 84 PHE A N 1
ATOM 703 C CA . PHE A 1 84 ? 5.032 -6.037 -15.367 1.00 94.88 84 PHE A CA 1
ATOM 704 C C . PHE A 1 84 ? 5.336 -6.014 -16.870 1.00 94.88 84 PHE A C 1
ATOM 706 O O . PHE A 1 84 ? 4.410 -6.037 -17.694 1.00 94.88 84 PHE A O 1
ATOM 713 N N . PHE A 1 85 ? 6.624 -6.004 -17.233 1.00 93.25 85 PHE A N 1
ATOM 714 C CA . PHE A 1 85 ? 7.093 -5.986 -18.621 1.00 93.25 85 PHE A CA 1
ATOM 715 C C . PHE A 1 85 ? 8.026 -7.155 -18.978 1.00 93.25 85 PHE A C 1
ATOM 717 O O . PHE A 1 85 ? 8.373 -7.303 -20.150 1.00 93.25 85 PHE A O 1
ATOM 724 N N . GLY A 1 86 ? 8.416 -8.006 -18.021 1.00 92.56 86 GLY A N 1
ATOM 725 C CA . GLY A 1 86 ? 9.261 -9.180 -18.273 1.00 92.56 86 GLY A CA 1
ATOM 726 C C . GLY A 1 86 ? 10.674 -8.823 -18.738 1.00 92.56 86 GLY A C 1
ATOM 727 O O . GLY A 1 86 ? 11.256 -9.530 -19.563 1.00 92.56 86 GLY A O 1
ATOM 728 N N . LEU A 1 87 ? 11.202 -7.680 -18.294 1.00 93.69 87 LEU A N 1
ATOM 729 C CA . LEU A 1 87 ? 12.492 -7.158 -18.743 1.00 93.69 87 LEU A CA 1
ATOM 730 C C . LEU A 1 87 ? 13.610 -7.586 -17.798 1.00 93.69 87 LEU A C 1
ATOM 732 O O . LEU A 1 87 ? 13.480 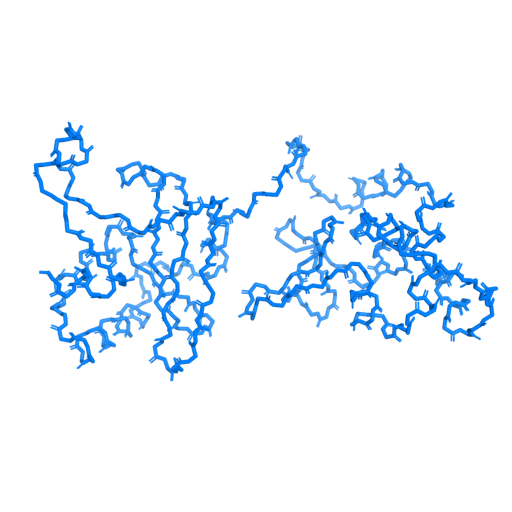-7.463 -16.590 1.00 93.69 87 LEU A O 1
ATOM 736 N N . LEU A 1 88 ? 14.751 -7.997 -18.345 1.00 92.50 88 LEU A N 1
ATOM 737 C CA . LEU A 1 88 ? 15.975 -8.272 -17.593 1.00 92.50 88 LEU A CA 1
ATOM 738 C C . LEU A 1 88 ? 16.719 -6.978 -17.256 1.00 92.50 88 LEU A C 1
ATOM 740 O O . LEU A 1 88 ? 16.624 -5.986 -17.982 1.00 92.50 88 LEU A O 1
ATOM 744 N N . PHE A 1 89 ? 17.571 -7.016 -16.231 1.00 91.12 89 PHE A N 1
ATOM 745 C CA . PHE A 1 89 ? 18.310 -5.845 -15.742 1.00 91.12 89 PHE A CA 1
ATOM 746 C C . PHE A 1 89 ? 18.949 -4.950 -16.830 1.00 91.12 89 PHE A C 1
ATOM 748 O O . PHE A 1 89 ? 18.740 -3.736 -16.796 1.00 91.12 89 PHE A O 1
ATOM 755 N N . PRO A 1 90 ? 19.655 -5.471 -17.861 1.00 91.31 90 PRO A N 1
ATOM 756 C CA . PRO A 1 90 ? 20.225 -4.612 -18.904 1.00 91.31 90 PRO A CA 1
ATOM 757 C C . PRO A 1 90 ? 19.171 -3.837 -19.710 1.00 91.31 90 PRO A C 1
ATOM 759 O O . PRO A 1 90 ? 19.436 -2.724 -20.163 1.00 91.31 90 PRO A O 1
ATOM 762 N N . GLN A 1 91 ? 17.989 -4.427 -19.903 1.00 94.12 91 GLN A N 1
ATOM 763 C CA . GLN A 1 91 ? 16.858 -3.821 -20.607 1.00 94.12 91 GLN A CA 1
ATOM 764 C C . GLN A 1 91 ? 16.168 -2.783 -19.721 1.00 94.12 91 GLN A C 1
ATOM 766 O O . GLN A 1 91 ? 15.909 -1.672 -20.184 1.00 94.12 91 GLN A O 1
ATOM 771 N N . GLN A 1 92 ? 15.946 -3.123 -18.446 1.00 94.56 92 GLN A N 1
ATOM 772 C CA . GLN A 1 92 ? 15.383 -2.218 -17.444 1.00 94.56 92 GLN A CA 1
ATOM 773 C C . GLN A 1 92 ? 16.240 -0.945 -17.329 1.00 94.56 92 GLN A C 1
ATOM 775 O O . GLN A 1 92 ? 15.742 0.167 -17.500 1.00 94.56 92 GLN A O 1
ATOM 780 N N . ALA A 1 93 ? 17.557 -1.102 -17.138 1.00 92.81 93 ALA A N 1
ATOM 781 C CA . ALA A 1 93 ? 18.495 0.012 -17.010 1.00 92.81 93 ALA A CA 1
ATOM 782 C C . ALA A 1 93 ? 18.578 0.859 -18.290 1.00 92.81 93 ALA A C 1
ATOM 784 O O . ALA A 1 93 ? 18.672 2.084 -18.218 1.00 92.81 93 ALA A O 1
ATOM 785 N N . TYR A 1 94 ? 18.510 0.231 -19.470 1.00 94.44 94 TYR A N 1
ATOM 786 C CA . TYR A 1 94 ? 18.451 0.949 -20.744 1.00 94.44 94 TYR A CA 1
ATOM 787 C C . TYR A 1 94 ? 17.193 1.817 -20.856 1.00 94.44 94 TYR A C 1
ATOM 789 O O . TYR A 1 94 ? 17.301 2.999 -21.191 1.00 94.44 94 TYR A O 1
ATOM 797 N N . ILE A 1 95 ? 16.023 1.249 -20.547 1.00 95.19 95 ILE A N 1
ATOM 798 C CA . ILE A 1 95 ? 14.736 1.950 -20.593 1.00 95.19 95 ILE A CA 1
ATOM 799 C C . ILE A 1 95 ? 14.712 3.100 -19.591 1.00 95.19 95 ILE A C 1
ATOM 801 O O . ILE A 1 95 ? 14.448 4.229 -19.996 1.00 95.19 95 ILE A O 1
ATOM 805 N N . LEU A 1 96 ? 15.054 2.851 -18.323 1.00 94.31 96 LEU A N 1
ATOM 806 C CA . LEU A 1 96 ? 15.074 3.895 -17.296 1.00 94.31 96 LEU A CA 1
ATOM 807 C C . LEU A 1 96 ? 16.067 5.002 -17.636 1.00 94.31 96 LEU A C 1
ATOM 809 O O . LEU A 1 96 ? 15.746 6.177 -17.502 1.00 94.31 96 LEU A O 1
ATOM 813 N N . ASN A 1 97 ? 17.256 4.666 -18.142 1.00 94.44 97 ASN A N 1
ATOM 814 C CA . ASN A 1 97 ? 18.231 5.674 -18.547 1.00 94.44 97 ASN A CA 1
ATOM 815 C C . ASN A 1 97 ? 17.720 6.532 -19.713 1.00 94.44 97 ASN A C 1
ATOM 817 O O . ASN A 1 97 ? 17.868 7.755 -19.694 1.00 94.44 97 ASN A O 1
ATOM 821 N N . TYR A 1 98 ? 17.100 5.905 -20.716 1.00 94.62 98 TYR A N 1
ATOM 822 C CA . TYR A 1 98 ? 16.514 6.631 -21.837 1.00 94.62 98 TYR A CA 1
ATOM 823 C C . TYR A 1 98 ? 15.363 7.521 -21.368 1.00 94.62 98 TYR A C 1
ATOM 825 O O . TYR A 1 98 ? 15.334 8.708 -21.685 1.00 94.62 98 TYR A O 1
ATOM 833 N N . PHE A 1 99 ? 14.455 6.976 -20.563 1.00 95.12 99 PHE A N 1
ATOM 834 C CA . PHE A 1 99 ? 13.341 7.719 -20.002 1.00 95.12 99 PHE A CA 1
ATOM 835 C C . PHE A 1 99 ? 13.832 8.915 -19.184 1.00 95.12 99 PHE A C 1
ATOM 837 O O . PHE A 1 99 ? 13.462 10.051 -19.471 1.00 95.12 99 PHE A O 1
ATOM 844 N N . TYR A 1 100 ? 14.760 8.700 -18.252 1.00 93.75 100 TYR A N 1
ATOM 845 C CA . TYR A 1 100 ? 15.285 9.737 -17.368 1.00 93.75 100 TYR A CA 1
ATOM 846 C C . TYR A 1 100 ? 15.978 10.881 -18.125 1.00 93.75 100 TYR A C 1
ATOM 848 O O . TYR A 1 100 ? 15.716 12.047 -17.835 1.00 93.75 100 TYR A O 1
ATOM 856 N N . TYR A 1 101 ? 16.805 10.589 -19.135 1.00 92.69 101 TYR A N 1
ATOM 857 C CA . TYR A 1 101 ? 17.626 11.618 -19.794 1.00 92.69 101 TYR A CA 1
ATOM 858 C C . TYR A 1 101 ? 17.120 12.108 -21.154 1.00 92.69 101 TYR A C 1
ATOM 860 O O . TYR A 1 101 ? 17.586 13.146 -21.620 1.00 92.69 101 TYR A O 1
ATOM 868 N N . LYS A 1 102 ? 16.254 11.357 -21.846 1.00 92.94 102 LYS A N 1
ATOM 869 C CA . LYS A 1 102 ? 15.892 11.636 -23.251 1.00 92.94 102 LYS A CA 1
ATOM 870 C C . LYS A 1 102 ? 14.419 11.931 -23.480 1.00 92.94 102 LYS A C 1
ATOM 872 O O . LYS A 1 102 ? 14.104 12.577 -24.471 1.00 92.94 102 LYS A O 1
ATOM 877 N N . VAL A 1 103 ? 13.535 11.472 -22.603 1.00 93.31 103 VAL A N 1
ATOM 878 C CA . VAL A 1 103 ? 12.091 11.698 -22.750 1.00 93.31 103 VAL A CA 1
ATOM 879 C C . VAL A 1 103 ? 11.707 13.040 -22.129 1.00 93.31 103 VAL A C 1
ATOM 881 O O . VAL A 1 103 ? 12.209 13.382 -21.058 1.00 93.31 103 VAL A O 1
ATOM 884 N N . ASN A 1 104 ? 10.838 13.806 -22.788 1.00 91.50 104 ASN A N 1
ATOM 885 C CA . ASN A 1 104 ? 10.272 15.027 -22.221 1.00 91.50 104 ASN A CA 1
ATOM 886 C C . ASN A 1 104 ? 9.112 14.665 -21.282 1.00 91.50 104 ASN A C 1
ATOM 888 O O . ASN A 1 104 ? 8.151 14.030 -21.704 1.00 91.50 104 ASN A O 1
ATOM 892 N N . LYS A 1 105 ? 9.225 15.030 -20.001 1.00 91.06 105 LYS A N 1
ATOM 893 C CA . LYS A 1 105 ? 8.234 14.672 -18.975 1.00 91.06 105 LYS A CA 1
ATOM 894 C C . LYS A 1 105 ? 7.019 15.591 -19.019 1.00 91.06 105 LYS A C 1
ATOM 896 O O . LYS A 1 105 ? 5.928 15.120 -18.725 1.00 91.06 105 LYS A O 1
ATOM 901 N N . GLY A 1 106 ? 7.201 16.846 -19.445 1.00 87.56 106 GLY A N 1
ATOM 902 C CA . GLY A 1 106 ? 6.107 17.811 -19.581 1.00 87.56 106 GLY A CA 1
ATOM 903 C C . GLY A 1 106 ? 5.045 17.324 -20.565 1.00 87.56 106 GLY A C 1
ATOM 904 O O . GLY A 1 106 ? 3.874 17.276 -20.218 1.00 87.56 106 GLY A O 1
ATOM 905 N N . ASP A 1 107 ? 5.467 16.817 -21.729 1.00 90.06 107 ASP A N 1
ATOM 906 C CA . ASP A 1 107 ? 4.541 16.300 -22.748 1.00 90.06 107 ASP A CA 1
ATOM 907 C C . ASP A 1 107 ? 3.690 15.129 -22.222 1.00 90.06 107 ASP A C 1
ATOM 909 O O . ASP A 1 107 ? 2.512 15.002 -22.553 1.00 90.06 107 ASP A O 1
ATOM 913 N N . ILE A 1 108 ? 4.278 14.268 -21.382 1.00 91.69 108 ILE A N 1
ATOM 914 C CA . ILE A 1 108 ? 3.560 13.144 -20.767 1.00 91.69 108 ILE A CA 1
ATOM 915 C C . ILE A 1 108 ? 2.623 13.651 -19.672 1.00 91.69 108 ILE A C 1
ATOM 917 O O . ILE A 1 108 ? 1.504 13.165 -19.556 1.00 91.69 108 ILE A O 1
ATOM 921 N N . GLU A 1 109 ? 3.054 14.621 -18.871 1.00 89.19 109 GLU A N 1
ATOM 922 C CA . GLU A 1 109 ? 2.222 15.218 -17.829 1.00 89.19 109 GLU A CA 1
ATOM 923 C C . GLU A 1 109 ? 0.980 15.907 -18.417 1.00 89.19 109 GLU A C 1
ATOM 925 O O . GLU A 1 109 ? -0.132 15.692 -17.932 1.00 89.19 109 GLU A O 1
ATOM 930 N N . ASP A 1 110 ? 1.145 16.668 -19.499 1.00 87.88 110 ASP A N 1
ATOM 931 C CA . ASP A 1 110 ? 0.044 17.322 -20.210 1.00 87.88 110 ASP A CA 1
ATOM 932 C C . ASP A 1 110 ? -0.895 16.298 -20.855 1.00 87.88 110 ASP A C 1
ATOM 934 O O . ASP A 1 110 ? -2.125 16.417 -20.769 1.00 87.88 110 ASP A O 1
ATOM 938 N N . TYR A 1 111 ? -0.328 15.237 -21.437 1.00 89.31 111 TYR A N 1
ATOM 939 C CA . TYR A 1 111 ? -1.100 14.103 -21.931 1.00 89.31 111 TYR A CA 1
ATOM 940 C C . TYR A 1 111 ? -1.915 13.449 -20.809 1.00 89.31 111 TYR A C 1
ATOM 942 O O . TYR A 1 111 ? -3.104 13.178 -21.000 1.00 89.31 111 TYR A O 1
ATOM 950 N N . ILE A 1 112 ? -1.310 13.243 -19.632 1.00 89.50 112 ILE A N 1
ATOM 951 C CA . ILE A 1 112 ? -1.983 12.657 -18.474 1.00 89.50 112 ILE A CA 1
ATOM 952 C C . ILE A 1 112 ? -3.160 13.533 -18.047 1.00 89.50 112 ILE A C 1
ATOM 954 O O . ILE A 1 112 ? -4.276 13.034 -17.952 1.00 89.50 112 ILE A O 1
ATOM 958 N N . LYS A 1 113 ? -2.941 14.838 -17.852 1.00 85.75 113 LYS A N 1
ATOM 959 C CA . LYS A 1 113 ? -3.991 15.795 -17.450 1.00 85.75 113 LYS A CA 1
ATOM 960 C C . LYS A 1 113 ? -5.160 15.841 -18.436 1.00 85.75 113 LYS A C 1
ATOM 962 O O . LYS A 1 113 ? -6.301 16.034 -18.028 1.00 85.75 113 LYS A O 1
ATOM 967 N N . THR A 1 114 ? -4.874 15.675 -19.726 1.00 85.69 114 THR A N 1
ATOM 968 C CA . THR A 1 114 ? -5.880 15.746 -20.793 1.00 85.69 114 THR A CA 1
ATOM 969 C C . THR A 1 114 ? -6.713 14.467 -20.892 1.00 85.69 114 THR A C 1
ATOM 971 O O . THR A 1 114 ? -7.934 14.533 -21.029 1.00 85.69 114 THR A O 1
ATOM 974 N N . ASN A 1 115 ? -6.064 13.300 -20.833 1.00 85.88 115 ASN A N 1
ATOM 975 C CA . ASN A 1 115 ? -6.705 12.011 -21.125 1.00 85.88 115 ASN A CA 1
ATOM 976 C C . ASN A 1 115 ? -7.195 11.286 -19.869 1.00 85.88 115 ASN A C 1
ATOM 978 O O . ASN A 1 115 ? -8.163 10.528 -19.920 1.00 85.88 115 ASN A O 1
ATOM 982 N N . TYR A 1 116 ? -6.577 11.556 -18.723 1.00 83.25 116 TYR A N 1
ATOM 983 C CA . TYR A 1 116 ? -6.987 11.029 -17.434 1.00 83.25 116 TYR A CA 1
ATOM 984 C C . TYR A 1 116 ? -7.627 12.167 -16.648 1.00 83.25 116 TYR A C 1
ATOM 986 O O . TYR A 1 116 ? -6.961 13.126 -16.266 1.00 83.25 116 TYR A O 1
ATOM 994 N N . ARG A 1 117 ? -8.941 12.066 -16.397 1.00 66.94 117 ARG A N 1
ATOM 995 C CA . ARG A 1 117 ? -9.678 13.006 -15.536 1.00 66.94 117 ARG A CA 1
ATOM 996 C C . ARG A 1 117 ? -9.247 12.830 -14.080 1.00 66.94 117 ARG A C 1
ATOM 998 O O . ARG A 1 117 ? -9.974 12.271 -13.259 1.00 66.94 117 ARG A O 1
ATOM 1005 N N . LEU A 1 118 ? -8.045 13.289 -13.771 1.00 60.75 118 LEU A N 1
ATOM 1006 C CA . LEU A 1 118 ? -7.590 13.494 -12.411 1.00 60.75 118 LEU A CA 1
ATOM 1007 C C . LEU A 1 118 ? -8.316 14.745 -11.894 1.00 60.75 118 LEU A C 1
ATOM 1009 O O . LEU A 1 118 ? -8.333 15.758 -12.599 1.00 60.75 118 LEU A O 1
ATOM 1013 N N . PRO A 1 119 ? -8.975 14.706 -10.722 1.00 45.50 119 PRO A N 1
ATOM 1014 C CA . PRO A 1 119 ? -9.502 15.928 -10.130 1.00 45.50 119 PRO A CA 1
ATOM 1015 C C . PRO A 1 119 ? -8.364 16.949 -9.996 1.00 45.50 119 PRO A C 1
ATOM 1017 O O . PRO A 1 119 ? -7.221 16.578 -9.731 1.00 45.50 119 PRO A O 1
ATOM 1020 N N . SER A 1 120 ? -8.685 18.219 -10.240 1.00 42.00 120 SER A N 1
ATOM 1021 C CA . SER A 1 120 ? -7.761 19.356 -10.195 1.00 42.00 120 SER A CA 1
ATOM 1022 C C . SER A 1 120 ? -6.788 19.253 -9.017 1.00 42.00 120 SER A C 1
ATOM 1024 O O . SER A 1 120 ? -7.215 19.117 -7.872 1.00 42.00 120 SER A O 1
ATOM 1026 N N . GLN A 1 121 ? -5.495 19.299 -9.346 1.00 37.16 121 GLN A N 1
ATOM 1027 C CA . GLN A 1 121 ? -4.347 19.110 -8.462 1.00 37.16 121 GLN A CA 1
ATOM 1028 C C . GLN A 1 121 ? -4.486 19.854 -7.124 1.00 37.16 121 GLN A C 1
ATOM 1030 O O . GLN A 1 121 ? -4.350 21.074 -7.065 1.00 37.16 121 GLN A O 1
ATOM 1035 N N . THR A 1 122 ? -4.651 19.114 -6.032 1.00 30.84 122 THR A N 1
ATOM 1036 C CA . THR A 1 122 ? -4.148 19.530 -4.720 1.00 30.84 122 THR A CA 1
ATOM 1037 C C . THR A 1 122 ? -2.739 18.973 -4.585 1.00 30.84 122 THR A C 1
ATOM 1039 O O . THR A 1 122 ? -2.623 17.773 -4.382 1.00 30.84 122 THR A O 1
ATOM 1042 N N . THR A 1 123 ? -1.738 19.848 -4.765 1.00 29.17 123 THR A N 1
ATOM 1043 C CA . THR A 1 123 ? -0.356 19.827 -4.219 1.00 29.17 123 THR A CA 1
ATOM 1044 C C . THR A 1 123 ? 0.469 18.520 -4.308 1.00 29.17 123 THR A C 1
ATOM 1046 O O . THR A 1 123 ? -0.062 17.422 -4.224 1.00 29.17 123 THR A O 1
ATOM 1049 N N . PRO A 1 124 ? 1.809 18.577 -4.442 1.00 29.44 124 PRO A N 1
ATOM 1050 C CA . PRO A 1 124 ? 2.634 17.371 -4.418 1.00 29.44 124 PRO A CA 1
ATOM 1051 C C . PRO A 1 124 ? 2.502 16.730 -3.031 1.00 29.44 124 PRO A C 1
ATOM 1053 O O . PRO A 1 124 ? 2.960 17.298 -2.040 1.00 29.44 124 PRO A O 1
ATOM 1056 N N . ILE A 1 125 ? 1.826 15.585 -2.948 1.00 37.41 125 ILE A N 1
ATOM 1057 C CA . ILE A 1 125 ? 1.703 14.822 -1.708 1.00 37.41 125 ILE A CA 1
ATOM 1058 C C . ILE A 1 125 ? 3.061 14.155 -1.484 1.00 37.41 125 ILE A C 1
ATOM 1060 O O . ILE A 1 125 ? 3.418 13.191 -2.161 1.00 37.41 125 ILE A O 1
ATOM 1064 N N . ALA A 1 126 ? 3.846 14.709 -0.556 1.00 33.91 126 ALA A N 1
ATOM 1065 C CA . ALA A 1 126 ? 4.894 13.958 0.126 1.00 33.91 126 ALA A CA 1
ATOM 1066 C C . ALA A 1 126 ? 4.285 12.634 0.604 1.00 33.91 126 ALA A C 1
ATOM 1068 O O . ALA A 1 126 ? 3.166 12.680 1.093 1.00 33.91 126 ALA A O 1
ATOM 1069 N N . CYS A 1 127 ? 4.976 11.501 0.417 1.00 43.97 127 CYS A N 1
ATOM 1070 C CA . CYS A 1 127 ? 4.539 10.143 0.781 1.00 43.97 127 CYS A CA 1
ATOM 1071 C C . CYS A 1 127 ? 3.663 10.078 2.049 1.00 43.97 127 CYS A C 1
ATOM 1073 O O . CYS A 1 127 ? 4.161 9.780 3.128 1.00 43.97 127 CYS A O 1
ATOM 1075 N N . ASP A 1 128 ? 2.360 10.283 1.896 1.00 48.66 128 ASP A N 1
ATOM 1076 C CA . ASP A 1 128 ? 1.357 10.069 2.922 1.00 48.66 128 ASP A CA 1
ATOM 1077 C C . ASP A 1 128 ? 0.490 8.940 2.389 1.00 48.66 128 ASP A C 1
ATOM 1079 O O . ASP A 1 128 ? -0.277 9.094 1.435 1.00 48.66 128 ASP A O 1
ATOM 1083 N N . VAL A 1 129 ? 0.667 7.756 2.968 1.00 55.75 129 VAL A N 1
ATOM 1084 C CA . VAL A 1 129 ? -0.295 6.674 2.792 1.00 55.75 129 VAL A CA 1
ATOM 1085 C C . VAL A 1 129 ? -1.629 7.203 3.317 1.00 55.75 129 VAL A C 1
ATOM 1087 O O . VAL A 1 129 ? -1.768 7.447 4.515 1.00 55.75 129 VAL A O 1
ATOM 1090 N N . ASP A 1 130 ? -2.607 7.406 2.433 1.00 65.31 130 ASP A N 1
ATOM 1091 C CA . ASP A 1 130 ? -3.956 7.799 2.837 1.00 65.31 130 ASP A CA 1
ATOM 1092 C C . ASP A 1 130 ? -4.659 6.596 3.485 1.00 65.31 130 ASP A C 1
ATOM 1094 O O . ASP A 1 130 ? -5.355 5.807 2.841 1.00 65.31 130 ASP A O 1
ATOM 1098 N N . LEU A 1 131 ? -4.421 6.423 4.786 1.00 68.12 131 LEU A N 1
ATOM 1099 C CA . LEU A 1 131 ? -5.015 5.352 5.582 1.00 68.12 131 LEU A CA 1
ATOM 1100 C C . LEU A 1 131 ? -6.539 5.484 5.674 1.00 68.12 131 LEU A C 1
ATOM 1102 O O . LEU A 1 131 ? -7.218 4.466 5.813 1.00 68.12 131 LEU A O 1
ATOM 1106 N N . ASN A 1 132 ? -7.082 6.703 5.554 1.00 65.06 132 ASN A N 1
ATOM 1107 C CA . ASN A 1 132 ? -8.527 6.927 5.518 1.00 65.06 132 ASN A CA 1
ATOM 1108 C C . ASN A 1 132 ? -9.123 6.322 4.241 1.00 65.06 132 ASN A C 1
ATOM 1110 O O . ASN A 1 132 ? -10.148 5.641 4.301 1.00 65.06 132 ASN A O 1
ATOM 1114 N N . TYR A 1 133 ? -8.439 6.490 3.106 1.00 60.97 133 TYR A N 1
ATOM 1115 C CA . TYR A 1 133 ? -8.806 5.854 1.841 1.00 60.97 133 TYR A CA 1
ATOM 1116 C C . TYR A 1 133 ? -8.636 4.330 1.865 1.00 60.97 133 TYR A C 1
ATOM 1118 O O . TYR A 1 133 ? -9.533 3.629 1.405 1.00 60.97 133 TYR A O 1
ATOM 1126 N N . ILE A 1 134 ? -7.547 3.794 2.438 1.00 61.38 134 ILE A N 1
ATOM 1127 C CA . ILE A 1 134 ? -7.365 2.332 2.582 1.00 61.38 134 ILE A CA 1
ATOM 1128 C C . ILE A 1 134 ? -8.518 1.727 3.377 1.00 61.38 134 ILE A C 1
ATOM 1130 O O . ILE A 1 134 ? -9.065 0.694 3.005 1.00 61.38 134 ILE A O 1
ATOM 1134 N N . ILE A 1 135 ? -8.929 2.407 4.443 1.00 62.06 135 ILE A N 1
ATOM 1135 C CA . ILE A 1 135 ? -10.099 2.024 5.219 1.00 62.06 135 ILE A CA 1
ATOM 1136 C C . ILE A 1 135 ? -11.357 2.082 4.340 1.00 62.06 135 ILE A C 1
ATOM 1138 O O . ILE A 1 135 ? -12.099 1.108 4.275 1.00 62.06 135 ILE A O 1
ATOM 1142 N N . TYR A 1 136 ? -11.578 3.156 3.591 1.00 58.69 136 TYR A N 1
ATOM 1143 C CA . TYR A 1 136 ? -12.743 3.271 2.713 1.00 58.69 136 TYR A CA 1
ATOM 1144 C C . TYR A 1 136 ? -12.804 2.205 1.588 1.00 58.69 136 TYR A C 1
ATOM 1146 O O . TYR A 1 136 ? -13.888 1.695 1.306 1.00 58.69 136 TYR A O 1
ATOM 1154 N N . GLU A 1 137 ? -11.674 1.828 0.973 1.00 53.50 137 GLU A N 1
ATOM 1155 C CA . GLU A 1 137 ? -11.615 0.871 -0.152 1.00 53.50 137 GLU A CA 1
ATOM 1156 C C . GLU A 1 137 ? -11.505 -0.609 0.236 1.00 53.50 137 GLU A C 1
ATOM 1158 O O . GLU A 1 137 ? -12.012 -1.442 -0.516 1.00 53.50 137 GLU A O 1
ATOM 1163 N N . ASP A 1 138 ? -10.959 -0.966 1.408 1.00 51.81 138 ASP A N 1
ATOM 1164 C CA . ASP A 1 138 ? -10.966 -2.356 1.920 1.00 51.81 138 ASP A CA 1
ATOM 1165 C C . ASP A 1 138 ? -12.375 -2.827 2.367 1.00 51.81 138 ASP A C 1
ATOM 1167 O O . ASP A 1 138 ? -12.533 -3.896 2.968 1.00 51.81 138 ASP A O 1
ATOM 1171 N N . GLY A 1 139 ? -13.419 -2.065 2.023 1.00 41.22 139 GLY A N 1
ATOM 1172 C CA . GLY A 1 139 ? -14.820 -2.442 2.146 1.00 41.22 139 GLY A CA 1
ATOM 1173 C C . GLY A 1 139 ? -15.339 -2.316 3.571 1.00 41.22 139 GLY A C 1
ATOM 1174 O O . GLY A 1 139 ? -15.570 -3.318 4.243 1.00 41.22 139 GLY A O 1
ATOM 1175 N N . PHE A 1 140 ? -15.625 -1.093 4.024 1.00 50.31 140 PHE A N 1
ATOM 1176 C CA . PHE A 1 140 ? -16.544 -0.939 5.151 1.00 50.31 140 PHE A CA 1
ATOM 1177 C C . PHE A 1 140 ? -17.959 -1.194 4.692 1.00 50.31 140 PHE A C 1
ATOM 1179 O O . PHE A 1 140 ? -18.655 -0.315 4.190 1.00 50.31 140 PHE A O 1
ATOM 1186 N N . VAL A 1 141 ? -18.383 -2.436 4.875 1.00 42.66 141 VAL A N 1
ATOM 1187 C CA . VAL A 1 141 ? -19.792 -2.746 4.801 1.00 42.66 141 VAL A CA 1
ATOM 1188 C C . VAL A 1 141 ? -20.513 -1.934 5.876 1.00 42.66 141 VAL A C 1
ATOM 1190 O O . VAL A 1 141 ? -20.022 -1.785 6.998 1.00 42.66 141 VAL A O 1
ATOM 1193 N N . ALA A 1 142 ? -21.678 -1.398 5.515 1.00 40.12 142 ALA A N 1
ATOM 1194 C CA . ALA A 1 142 ? -22.623 -0.828 6.460 1.00 40.12 142 ALA A CA 1
ATOM 1195 C C . ALA A 1 142 ? -22.838 -1.788 7.657 1.00 40.12 142 ALA A C 1
ATOM 1197 O O . ALA A 1 142 ? -22.597 -2.994 7.521 1.00 40.12 142 ALA A O 1
ATOM 1198 N N . PRO A 1 143 ? -23.356 -1.301 8.802 1.00 43.34 143 PRO A N 1
ATOM 1199 C CA . PRO A 1 143 ? -23.693 -2.115 9.982 1.00 43.34 143 PRO A CA 1
ATOM 1200 C C . PRO A 1 143 ? -24.518 -3.392 9.703 1.00 43.34 143 PRO A C 1
ATOM 1202 O O . PRO A 1 143 ? -24.663 -4.243 10.576 1.00 43.34 143 PRO A O 1
ATOM 1205 N N . GLU A 1 144 ? -25.042 -3.542 8.487 1.00 41.16 144 GLU A N 1
ATOM 1206 C CA . GLU A 1 144 ? -25.853 -4.649 7.999 1.00 41.16 144 GLU A CA 1
ATOM 1207 C C . GLU A 1 144 ? -25.075 -5.918 7.593 1.00 41.16 144 GLU A C 1
ATOM 1209 O O . GLU A 1 144 ? -25.689 -6.986 7.547 1.00 41.16 144 GLU A O 1
ATOM 1214 N N . SER A 1 145 ? -23.746 -5.909 7.366 1.00 52.25 145 SER A N 1
ATOM 1215 C CA . SER A 1 145 ? -23.035 -7.200 7.218 1.00 52.25 14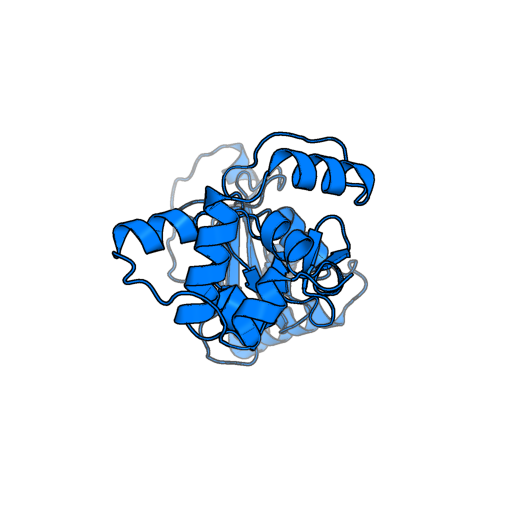5 SER A CA 1
ATOM 1216 C C . SER A 1 145 ? -22.672 -7.798 8.568 1.00 52.25 145 SER A C 1
ATOM 1218 O O . SER A 1 145 ? -21.538 -7.706 9.049 1.00 52.25 145 SER A O 1
ATOM 1220 N N . HIS A 1 146 ? -23.635 -8.497 9.158 1.00 62.47 146 HIS A N 1
ATOM 1221 C CA . HIS A 1 146 ? -23.443 -9.274 10.379 1.00 62.47 146 HIS A CA 1
ATOM 1222 C C . HIS A 1 146 ? -22.238 -10.225 10.333 1.00 62.47 146 HIS A C 1
ATOM 1224 O O . HIS A 1 146 ? -21.659 -10.514 11.377 1.00 62.47 146 HIS A O 1
ATOM 1230 N N . TYR A 1 147 ? -21.826 -10.701 9.156 1.00 69.31 147 TYR A N 1
ATOM 1231 C CA . TYR A 1 147 ? -20.805 -11.740 9.033 1.00 69.31 147 TYR A CA 1
ATOM 1232 C C . TYR A 1 147 ? -19.420 -11.333 9.570 1.00 69.31 147 TYR A C 1
ATOM 1234 O O . TYR A 1 147 ? -18.849 -12.064 10.380 1.00 69.31 147 TYR A O 1
ATOM 1242 N N . PHE A 1 148 ? -18.885 -10.169 9.181 1.00 71.00 148 PHE A N 1
ATOM 1243 C CA . PHE A 1 148 ? -17.538 -9.756 9.600 1.00 71.00 148 PHE A CA 1
ATOM 1244 C C . PHE A 1 148 ? -17.474 -9.460 11.102 1.00 71.00 148 PHE A C 1
ATOM 1246 O O . PHE A 1 148 ? -16.574 -9.940 11.786 1.00 71.00 148 PHE A O 1
ATOM 1253 N N . TYR A 1 149 ? -18.475 -8.775 11.657 1.00 76.62 149 TYR A N 1
ATOM 1254 C CA . TYR A 1 149 ? -18.546 -8.550 13.103 1.00 76.62 149 TYR A CA 1
ATOM 1255 C C . TYR A 1 149 ? -18.740 -9.847 13.884 1.00 76.62 149 TYR A C 1
ATOM 1257 O O . TYR A 1 149 ? -18.062 -10.062 14.886 1.00 76.62 149 TYR A O 1
ATOM 1265 N N . THR A 1 150 ? -19.579 -10.761 13.388 1.00 81.06 150 THR A N 1
ATOM 1266 C CA . THR A 1 150 ? -19.733 -12.094 13.991 1.00 81.06 150 THR A CA 1
ATOM 1267 C C . THR A 1 150 ? -18.403 -12.840 14.007 1.00 81.06 150 THR A C 1
ATOM 1269 O O . THR A 1 150 ? -18.084 -13.496 14.994 1.00 81.06 150 THR A O 1
ATOM 1272 N N . ARG A 1 151 ? -17.587 -12.707 12.955 1.00 83.50 151 ARG A N 1
ATOM 1273 C CA . ARG A 1 151 ? -16.263 -13.329 12.879 1.00 83.50 151 ARG A CA 1
ATOM 1274 C C . ARG A 1 151 ? -15.260 -12.699 13.844 1.00 83.50 151 ARG A C 1
ATOM 1276 O O . ARG A 1 151 ? -14.559 -13.443 14.529 1.00 83.50 151 ARG A O 1
ATOM 1283 N N . ALA A 1 152 ? -15.214 -11.368 13.935 1.00 86.19 152 ALA A N 1
ATOM 1284 C CA . ALA A 1 152 ? -14.377 -10.662 14.908 1.00 86.19 152 ALA A CA 1
ATOM 1285 C C . ALA A 1 152 ? -14.715 -11.108 16.335 1.00 86.19 152 ALA A C 1
ATOM 1287 O O . ALA A 1 152 ? -13.828 -11.505 17.092 1.00 86.19 152 ALA A O 1
ATOM 1288 N N . ILE A 1 153 ? -16.014 -11.117 16.657 1.00 88.12 153 ILE A N 1
ATOM 1289 C CA . ILE A 1 153 ? -16.540 -11.563 17.946 1.00 88.12 153 ILE A CA 1
ATOM 1290 C C . ILE A 1 153 ? -16.181 -13.026 18.183 1.00 88.12 153 ILE A C 1
ATOM 1292 O O . ILE A 1 153 ? -15.638 -13.343 19.231 1.00 88.12 153 ILE A O 1
ATOM 1296 N N . ALA A 1 154 ? -16.422 -13.918 17.221 1.00 87.94 154 ALA A N 1
ATOM 1297 C CA . ALA A 1 154 ? -16.119 -15.337 17.367 1.00 87.94 154 ALA A CA 1
ATOM 1298 C C . ALA A 1 154 ? -14.628 -15.577 17.634 1.00 87.94 154 ALA A C 1
ATOM 1300 O O . ALA A 1 154 ? -14.294 -16.346 18.530 1.00 87.94 154 ALA A O 1
ATOM 1301 N N . TYR A 1 155 ? -13.727 -14.911 16.908 1.00 90.12 155 TYR A N 1
ATOM 1302 C CA . TYR A 1 155 ? -12.290 -15.058 17.132 1.00 90.12 155 TYR A CA 1
ATOM 1303 C C . TYR A 1 155 ? -11.872 -14.523 18.511 1.00 90.12 155 TYR A C 1
ATOM 1305 O O . TYR A 1 155 ? -11.227 -15.244 19.272 1.00 90.12 155 TYR A O 1
ATOM 1313 N N . LEU A 1 156 ? -12.244 -13.287 18.859 1.00 92.62 156 LEU A N 1
ATOM 1314 C CA . LEU A 1 156 ? -11.818 -12.650 20.112 1.00 92.62 156 LEU A CA 1
ATOM 1315 C C . LEU A 1 156 ? -12.460 -13.315 21.341 1.00 92.62 156 LEU A C 1
ATOM 1317 O O . LEU A 1 156 ? -11.770 -13.613 22.312 1.00 92.62 156 LEU A O 1
ATOM 1321 N N . TYR A 1 157 ? -13.745 -13.652 21.272 1.00 92.62 157 TYR A N 1
ATOM 1322 C CA . TYR A 1 157 ? -14.451 -14.328 22.358 1.00 92.62 157 TYR A CA 1
ATOM 1323 C C . TYR A 1 157 ? -13.969 -15.773 22.536 1.00 92.62 157 TYR A C 1
ATOM 1325 O O . TYR A 1 157 ? -13.572 -16.172 23.630 1.00 92.62 157 TYR A O 1
ATOM 1333 N N . ASN A 1 158 ? -13.936 -16.575 21.464 1.00 87.94 158 ASN A N 1
ATOM 1334 C CA . ASN A 1 158 ? -13.616 -17.998 21.604 1.00 87.94 158 ASN A CA 1
ATOM 1335 C C . ASN A 1 158 ? -12.129 -18.232 21.892 1.00 87.94 158 ASN A C 1
ATOM 1337 O O . ASN A 1 158 ? -11.813 -19.055 22.759 1.00 87.94 158 ASN A O 1
ATOM 1341 N N . ASN A 1 159 ? -11.233 -17.509 21.205 1.00 87.69 159 ASN A N 1
ATOM 1342 C CA . ASN A 1 159 ? -9.789 -17.761 21.269 1.00 87.69 159 ASN A CA 1
ATOM 1343 C C . ASN A 1 159 ? -9.059 -16.880 22.284 1.00 87.69 159 ASN A C 1
ATOM 1345 O O . ASN A 1 159 ? -8.048 -17.314 22.829 1.00 87.69 159 ASN A O 1
ATOM 1349 N N . ARG A 1 160 ? -9.525 -15.646 22.516 1.00 88.94 160 ARG A N 1
ATOM 1350 C CA . ARG A 1 160 ? -8.874 -14.693 23.433 1.00 88.94 160 ARG A CA 1
ATOM 1351 C C . ARG A 1 160 ? -9.639 -14.479 24.734 1.00 88.94 160 ARG A C 1
ATOM 1353 O O . ARG A 1 160 ? -9.095 -13.857 25.631 1.00 88.94 160 ARG A O 1
ATOM 1360 N N . LYS A 1 161 ? -10.844 -15.051 24.859 1.00 91.88 161 LYS A N 1
ATOM 1361 C CA . LYS A 1 161 ? -11.705 -14.948 26.051 1.00 91.88 161 LYS A CA 1
ATOM 1362 C C . LYS A 1 161 ? -12.070 -13.505 26.413 1.00 91.88 161 LYS A C 1
ATOM 1364 O O . LYS A 1 161 ? -12.324 -13.212 27.571 1.00 91.88 161 LYS A O 1
ATOM 1369 N N . ILE A 1 162 ? -12.123 -12.628 25.413 1.00 94.31 162 ILE A N 1
ATOM 1370 C CA . ILE A 1 162 ? -12.543 -11.237 25.590 1.00 94.31 162 ILE A CA 1
ATOM 1371 C C . ILE A 1 162 ? -14.065 -11.182 25.504 1.00 94.31 162 ILE A C 1
ATOM 1373 O O . ILE A 1 162 ? -14.646 -11.707 24.549 1.00 94.31 162 ILE A O 1
ATOM 1377 N N . ASP A 1 163 ? -14.710 -10.535 26.471 1.00 93.00 163 ASP A N 1
ATOM 1378 C CA . ASP A 1 163 ? -16.165 -10.432 26.506 1.00 93.00 163 ASP A CA 1
ATOM 1379 C C . ASP A 1 163 ? -16.740 -9.675 25.307 1.00 93.00 163 ASP A C 1
ATOM 1381 O O . ASP A 1 163 ? -16.170 -8.709 24.788 1.00 93.00 163 ASP A O 1
ATOM 1385 N N . ARG A 1 164 ? -17.925 -10.120 24.869 1.00 90.06 164 ARG A N 1
ATOM 1386 C CA . ARG A 1 164 ? -18.601 -9.571 23.684 1.00 90.06 164 ARG A CA 1
ATOM 1387 C C . ARG A 1 164 ? -18.853 -8.076 23.803 1.00 90.06 164 ARG A C 1
ATOM 1389 O O . ARG A 1 164 ? -18.703 -7.375 22.808 1.00 90.06 164 ARG A O 1
ATOM 1396 N N . ASP A 1 165 ? -19.175 -7.593 24.996 1.00 90.75 165 ASP A N 1
ATOM 1397 C CA . ASP A 1 165 ? -19.476 -6.182 25.231 1.00 90.75 165 ASP A CA 1
ATOM 1398 C C . ASP A 1 165 ? -18.242 -5.295 25.025 1.00 90.75 165 ASP A C 1
ATOM 1400 O O . ASP A 1 165 ? -18.344 -4.228 24.421 1.00 90.75 165 ASP A O 1
ATOM 1404 N N . ILE A 1 166 ? -17.055 -5.769 25.422 1.00 91.81 166 ILE A N 1
ATOM 1405 C CA . ILE A 1 166 ? -15.781 -5.076 25.179 1.00 91.81 166 ILE A CA 1
ATOM 1406 C C . ILE A 1 166 ? -15.503 -5.020 23.674 1.00 91.81 166 ILE A C 1
ATOM 1408 O O . ILE A 1 166 ? -15.181 -3.962 23.129 1.00 91.81 166 ILE A O 1
ATOM 1412 N N . ILE A 1 167 ? -15.682 -6.148 22.981 1.00 91.44 167 ILE A N 1
ATOM 1413 C CA . ILE A 1 167 ? -15.464 -6.246 21.533 1.00 91.44 167 ILE A CA 1
ATOM 1414 C C . ILE A 1 167 ? -16.408 -5.301 20.779 1.00 91.44 167 ILE A C 1
ATOM 1416 O O . ILE A 1 167 ? -15.966 -4.524 19.930 1.00 91.44 167 ILE A O 1
ATOM 1420 N N . LEU A 1 168 ? -17.701 -5.339 21.107 1.00 89.00 168 LEU A N 1
ATOM 1421 C CA . LEU A 1 168 ? -18.721 -4.480 20.511 1.00 89.00 168 LEU A CA 1
ATOM 1422 C C . LEU A 1 168 ? -18.454 -3.007 20.801 1.00 89.00 168 LEU A C 1
ATOM 1424 O O . LEU A 1 168 ? -18.632 -2.178 19.915 1.00 89.00 168 LEU A O 1
ATOM 1428 N N . ASN A 1 169 ? -17.976 -2.671 21.997 1.00 88.88 169 ASN A N 1
ATOM 1429 C CA . ASN A 1 169 ? -17.602 -1.305 22.330 1.00 88.88 169 ASN A CA 1
ATOM 1430 C C . ASN A 1 169 ? -16.478 -0.784 21.414 1.00 88.88 169 ASN A C 1
ATOM 1432 O O . ASN A 1 169 ? -16.610 0.296 20.844 1.00 88.88 169 ASN A O 1
ATOM 1436 N N . PHE A 1 170 ? -15.417 -1.565 21.186 1.00 90.50 170 PHE A N 1
ATOM 1437 C CA . PHE A 1 170 ? -14.338 -1.183 20.262 1.00 90.50 170 PHE A CA 1
ATOM 1438 C C . PHE A 1 170 ? -14.819 -1.050 18.810 1.00 90.50 170 PHE A C 1
ATOM 1440 O O . PHE A 1 170 ? -14.400 -0.129 18.104 1.00 90.50 170 PHE A O 1
ATOM 1447 N N . ILE A 1 171 ? -15.715 -1.939 18.370 1.00 87.75 171 ILE A N 1
ATOM 1448 C CA . ILE A 1 171 ? -16.330 -1.892 17.037 1.00 87.75 171 ILE A CA 1
ATOM 1449 C C . ILE A 1 171 ? -17.194 -0.637 16.875 1.00 87.75 171 ILE A C 1
ATOM 1451 O O . ILE A 1 171 ? -17.007 0.122 15.926 1.00 87.75 171 ILE A O 1
ATOM 1455 N N . ASN A 1 172 ? -18.103 -0.386 17.818 1.00 84.62 172 ASN A N 1
ATOM 1456 C CA . ASN A 1 172 ? -19.031 0.746 17.788 1.00 84.62 172 ASN A CA 1
ATOM 1457 C C . ASN A 1 172 ? -18.292 2.083 17.887 1.00 84.62 172 ASN A C 1
ATOM 1459 O O . ASN A 1 172 ? -18.696 3.076 17.285 1.00 84.62 172 ASN A O 1
ATOM 1463 N N . GLN A 1 173 ? -17.177 2.110 18.618 1.00 84.94 173 GLN A N 1
ATOM 1464 C CA . GLN A 1 173 ? -16.300 3.271 18.669 1.00 84.94 173 GLN A CA 1
ATOM 1465 C C . GLN A 1 173 ? -15.395 3.398 17.433 1.00 84.94 173 GLN A C 1
ATOM 1467 O O . GLN A 1 173 ? -14.751 4.429 17.274 1.00 84.94 173 GLN A O 1
ATOM 1472 N N . GLY A 1 174 ? -15.372 2.425 16.523 1.00 84.50 174 GLY A N 1
ATOM 1473 C CA . GLY A 1 174 ? -14.590 2.488 15.288 1.00 84.50 174 GLY A CA 1
ATOM 1474 C C . GLY A 1 174 ? -13.102 2.167 15.453 1.00 84.50 174 GLY A C 1
ATOM 1475 O O . GLY A 1 174 ? -12.370 2.256 14.474 1.00 84.50 174 GLY A O 1
ATOM 1476 N N . PHE A 1 175 ? -12.655 1.751 16.642 1.00 90.00 175 PHE A N 1
ATOM 1477 C CA . PHE A 1 175 ? -11.265 1.358 16.906 1.00 90.00 175 PHE A CA 1
ATOM 1478 C C . PHE A 1 175 ? -10.931 -0.053 16.426 1.00 90.00 175 PHE A C 1
ATOM 1480 O O . PHE A 1 175 ? -9.762 -0.358 16.201 1.00 90.00 175 PHE A O 1
ATOM 1487 N N . LEU A 1 176 ? -11.936 -0.919 16.275 1.00 89.81 176 LEU A N 1
ATOM 1488 C CA . LEU A 1 176 ? -11.765 -2.280 15.780 1.00 89.81 176 LEU A CA 1
ATOM 1489 C C . LEU A 1 176 ? -12.626 -2.518 14.551 1.00 89.81 176 LEU A C 1
ATOM 1491 O O . LEU A 1 176 ? -13.839 -2.308 14.560 1.00 89.81 176 LEU A O 1
ATOM 1495 N N . LYS A 1 177 ? -11.986 -3.020 13.503 1.00 86.62 177 LYS A N 1
ATOM 1496 C CA . LYS A 1 177 ? -12.616 -3.356 12.233 1.00 86.62 177 LYS A CA 1
ATOM 1497 C C . LYS A 1 177 ? -12.047 -4.664 11.679 1.00 86.62 177 LYS A C 1
ATOM 1499 O O . LYS A 1 177 ? -11.119 -5.230 12.256 1.00 86.62 177 LYS A O 1
ATOM 1504 N N . MET A 1 178 ? -12.614 -5.167 10.584 1.00 83.94 178 MET A N 1
ATOM 1505 C CA . MET A 1 178 ? -12.066 -6.311 9.852 1.00 83.94 178 MET A CA 1
ATOM 1506 C C . MET A 1 178 ? -11.835 -5.958 8.391 1.00 83.94 178 MET A C 1
ATOM 1508 O O . MET A 1 178 ? -12.688 -5.302 7.799 1.00 83.94 178 MET A O 1
ATOM 1512 N N . ASP A 1 179 ? -10.719 -6.413 7.816 1.00 76.69 179 ASP A N 1
ATOM 1513 C CA . ASP A 1 179 ? -10.548 -6.343 6.364 1.00 76.69 179 ASP A CA 1
ATOM 1514 C C . ASP A 1 179 ? -11.411 -7.403 5.666 1.00 76.69 179 ASP A C 1
ATOM 1516 O O . ASP A 1 179 ? -11.562 -8.534 6.139 1.00 76.69 179 ASP A O 1
ATOM 1520 N N . THR A 1 180 ? -12.024 -7.026 4.545 1.00 70.88 180 THR A N 1
ATOM 1521 C CA . THR A 1 180 ? -12.952 -7.912 3.823 1.00 70.88 180 THR A CA 1
ATOM 1522 C C . THR A 1 180 ? -12.233 -8.983 3.011 1.00 70.88 180 THR A C 1
ATOM 1524 O O . THR A 1 180 ? -12.797 -10.047 2.757 1.00 70.88 180 THR A O 1
ATOM 1527 N N . THR A 1 181 ? -10.978 -8.729 2.634 1.00 69.94 181 THR A N 1
ATOM 1528 C CA . THR A 1 181 ? -10.220 -9.627 1.758 1.00 69.94 181 THR A CA 1
ATOM 1529 C C . THR A 1 181 ? -9.666 -10.836 2.505 1.00 69.94 181 THR A C 1
ATOM 1531 O O . THR A 1 181 ? -9.817 -11.969 2.055 1.00 69.94 181 THR A O 1
ATOM 1534 N N . ASN A 1 182 ? -9.026 -10.615 3.655 1.00 73.00 182 ASN A N 1
ATOM 1535 C CA . ASN A 1 182 ? -8.289 -11.656 4.373 1.00 73.00 182 ASN A CA 1
ATOM 1536 C C . ASN A 1 182 ? -8.910 -11.984 5.732 1.00 73.00 182 ASN A C 1
ATOM 1538 O O . ASN A 1 182 ? -8.470 -12.922 6.401 1.00 73.00 182 ASN A O 1
ATOM 1542 N N . ASN A 1 183 ? -9.961 -11.261 6.127 1.00 79.00 183 ASN A N 1
ATOM 1543 C CA . ASN A 1 183 ? -10.588 -11.372 7.431 1.00 79.00 183 ASN A CA 1
ATOM 1544 C C . ASN A 1 183 ? -9.584 -11.133 8.573 1.00 79.00 183 ASN A C 1
ATOM 1546 O O . ASN A 1 183 ? -9.635 -11.818 9.601 1.00 79.00 183 ASN A O 1
ATOM 1550 N N . ASN A 1 184 ? -8.649 -10.196 8.412 1.00 85.06 184 ASN A N 1
ATOM 1551 C CA . ASN A 1 184 ? -7.795 -9.782 9.524 1.00 85.06 184 ASN A CA 1
ATOM 1552 C C . ASN A 1 184 ? -8.560 -8.824 10.438 1.00 85.06 184 ASN A C 1
ATOM 1554 O O . ASN A 1 184 ? -9.384 -8.041 9.972 1.00 85.06 184 ASN A O 1
ATOM 1558 N N . LEU A 1 185 ? -8.250 -8.846 11.732 1.00 88.75 185 LEU A N 1
ATOM 1559 C CA . LEU A 1 185 ? -8.613 -7.753 12.628 1.00 88.75 185 LEU A CA 1
ATOM 1560 C C . LEU A 1 185 ? -7.741 -6.542 12.298 1.00 88.75 185 LEU A C 1
ATOM 1562 O O . LEU A 1 185 ? -6.530 -6.677 12.111 1.00 88.75 185 LEU A O 1
ATOM 1566 N N . CYS A 1 186 ? -8.349 -5.368 12.259 1.00 88.38 186 CYS A N 1
ATOM 1567 C CA . CYS A 1 186 ? -7.702 -4.094 11.996 1.00 88.38 186 CYS A CA 1
ATOM 1568 C C . CYS A 1 186 ? -7.997 -3.150 13.158 1.00 88.38 186 CYS A C 1
ATOM 1570 O O . CYS A 1 186 ? -9.132 -2.705 13.333 1.00 88.38 186 CYS A O 1
ATOM 1572 N N . PHE A 1 187 ? -6.970 -2.863 13.949 1.00 90.94 187 PHE A N 1
ATOM 1573 C CA . PHE A 1 187 ? -7.020 -1.888 15.029 1.00 90.94 187 PHE A CA 1
ATOM 1574 C C . PHE A 1 187 ? -6.620 -0.524 14.488 1.00 90.94 187 PHE A C 1
ATOM 1576 O O . PHE A 1 187 ? -5.538 -0.387 13.919 1.00 90.94 187 PHE A O 1
ATOM 1583 N N . ILE A 1 188 ? -7.499 0.461 14.635 1.00 89.19 188 ILE A N 1
ATOM 1584 C CA . ILE A 1 188 ? -7.349 1.778 14.017 1.00 89.19 188 ILE A CA 1
ATOM 1585 C C . ILE A 1 188 ? -6.847 2.768 15.054 1.00 89.19 188 ILE A C 1
ATOM 1587 O O . ILE A 1 188 ? -7.496 2.988 16.075 1.00 89.19 188 ILE A O 1
ATOM 1591 N N . THR A 1 189 ? -5.715 3.396 14.760 1.00 89.69 189 THR A N 1
ATOM 1592 C CA . THR A 1 189 ? -5.189 4.508 15.544 1.00 89.69 189 THR A CA 1
ATOM 1593 C C . THR A 1 189 ? -5.542 5.817 14.859 1.00 89.69 189 THR A C 1
ATOM 1595 O O . THR A 1 189 ? -5.171 6.050 13.706 1.00 89.69 189 THR A O 1
ATOM 1598 N N . TYR A 1 190 ? -6.203 6.692 15.605 1.00 87.88 190 TYR A N 1
ATOM 1599 C CA . TYR A 1 190 ? -6.522 8.047 15.180 1.00 87.88 190 TYR A CA 1
ATOM 1600 C C . TYR A 1 190 ? -5.524 9.045 15.765 1.00 87.88 190 TYR A C 1
ATOM 1602 O O . TYR A 1 190 ? -5.068 8.875 16.896 1.00 87.88 190 TYR A O 1
ATOM 1610 N N . LYS A 1 191 ? -5.225 10.109 15.015 1.00 85.75 191 LYS A N 1
ATOM 1611 C CA . LYS A 1 191 ? -4.473 11.271 15.508 1.00 85.75 191 LYS A CA 1
ATOM 1612 C C . LYS A 1 191 ? -5.207 11.957 16.653 1.00 85.75 191 LYS A C 1
ATOM 1614 O O . LYS A 1 191 ? -4.606 12.325 17.656 1.00 85.75 191 LYS A O 1
ATOM 1619 N N . ASP A 1 192 ? -6.517 12.091 16.483 1.00 84.56 192 ASP A N 1
ATOM 1620 C CA . ASP A 1 192 ? -7.455 12.520 17.507 1.00 84.56 192 ASP A CA 1
ATOM 1621 C C . ASP A 1 192 ? -8.539 11.445 17.648 1.00 84.56 192 ASP A C 1
ATOM 1623 O O . ASP A 1 192 ? -9.377 11.255 16.765 1.00 84.56 192 ASP A O 1
ATOM 1627 N N . ALA A 1 193 ? -8.493 10.714 18.760 1.00 84.19 193 ALA A N 1
ATOM 1628 C CA . ALA A 1 193 ? -9.414 9.624 19.060 1.00 84.19 193 ALA A CA 1
ATOM 1629 C C . ALA A 1 193 ? -10.862 10.089 19.311 1.00 84.19 193 ALA A C 1
ATOM 1631 O O . ALA A 1 193 ? -11.787 9.288 19.156 1.00 84.19 193 ALA A O 1
ATOM 1632 N N . LEU A 1 194 ? -11.073 11.358 19.687 1.00 83.19 194 LEU A N 1
ATOM 1633 C CA . LEU A 1 194 ? -12.408 11.930 19.882 1.00 83.19 194 LEU A CA 1
ATOM 1634 C C . LEU A 1 194 ? -13.026 12.336 18.551 1.00 83.19 194 LEU A C 1
ATOM 1636 O O . LEU A 1 194 ? -14.175 11.982 18.282 1.00 83.19 194 LEU A O 1
ATOM 1640 N N . ALA A 1 195 ? -12.256 13.055 17.733 1.00 81.56 195 ALA A N 1
ATOM 1641 C CA . ALA A 1 195 ? -12.710 13.531 16.432 1.00 81.56 195 ALA A CA 1
ATOM 1642 C C . ALA A 1 195 ? -12.828 12.385 15.414 1.00 81.56 195 ALA A C 1
ATOM 1644 O O . ALA A 1 195 ? -13.750 12.364 14.610 1.00 81.56 195 ALA A O 1
ATOM 1645 N N . LYS A 1 196 ? -11.941 11.381 15.501 1.00 80.31 196 LYS A N 1
ATOM 1646 C CA . LYS A 1 196 ? -11.843 10.237 14.570 1.00 80.31 196 LYS A CA 1
ATOM 1647 C C . LYS A 1 196 ? -11.626 10.645 13.108 1.00 80.31 196 LYS A C 1
ATOM 1649 O O . LYS A 1 196 ? -11.936 9.875 12.201 1.00 80.31 196 LYS A O 1
ATOM 1654 N N . ASP A 1 197 ? -11.057 11.828 12.900 1.00 72.00 197 ASP A N 1
ATOM 1655 C CA . ASP A 1 197 ? -10.967 12.457 11.580 1.00 72.00 197 ASP A CA 1
ATOM 1656 C C . ASP A 1 197 ? -9.722 12.046 10.785 1.00 72.00 197 ASP A C 1
ATOM 1658 O O . ASP A 1 197 ? -9.769 12.007 9.558 1.00 72.00 197 ASP A O 1
ATOM 1662 N N . ASP A 1 198 ? -8.607 11.736 11.456 1.00 81.94 198 ASP A N 1
ATOM 1663 C CA . ASP A 1 198 ? -7.361 11.361 10.778 1.00 81.94 198 ASP A CA 1
ATOM 1664 C C . ASP A 1 198 ? -6.789 10.068 11.345 1.00 81.94 198 ASP A C 1
ATOM 1666 O O . ASP A 1 198 ? -6.491 9.967 12.538 1.00 81.94 198 ASP A O 1
ATOM 1670 N N . ILE A 1 199 ? -6.634 9.075 10.477 1.00 83.94 199 ILE A N 1
ATOM 1671 C CA . ILE A 1 199 ? -6.085 7.768 10.812 1.00 83.94 199 ILE A CA 1
ATOM 1672 C C . ILE A 1 199 ? -4.584 7.789 10.553 1.00 83.94 199 ILE A C 1
ATOM 1674 O O . ILE A 1 199 ? -4.129 8.089 9.450 1.00 83.94 199 ILE A O 1
ATOM 1678 N N . ILE A 1 200 ? -3.815 7.438 11.581 1.00 83.75 200 ILE A N 1
ATOM 1679 C CA . ILE A 1 200 ? -2.346 7.494 11.565 1.00 83.75 200 ILE A CA 1
ATOM 1680 C C . ILE A 1 200 ? -1.694 6.114 11.605 1.00 83.75 200 ILE A C 1
ATOM 1682 O O . ILE A 1 200 ? -0.533 5.977 11.224 1.00 83.75 200 ILE A O 1
ATOM 1686 N N . ALA A 1 201 ? -2.429 5.082 12.027 1.00 85.38 201 ALA A N 1
ATOM 1687 C CA . ALA A 1 201 ? -1.966 3.704 11.945 1.00 85.38 201 ALA A CA 1
ATOM 1688 C C . ALA A 1 201 ? -3.117 2.693 11.869 1.00 85.38 201 ALA A C 1
ATOM 1690 O O . ALA A 1 201 ? -4.214 2.926 12.377 1.00 85.38 201 ALA A O 1
ATOM 1691 N N . ILE A 1 202 ? -2.834 1.542 11.259 1.00 86.06 202 ILE A N 1
ATOM 1692 C CA . ILE A 1 202 ? -3.687 0.356 11.237 1.00 86.06 202 ILE A CA 1
ATOM 1693 C C . ILE A 1 202 ? -2.831 -0.845 11.632 1.00 86.06 202 ILE A C 1
ATOM 1695 O O . ILE A 1 202 ? -1.985 -1.305 10.860 1.00 86.06 202 ILE A O 1
ATOM 1699 N N . THR A 1 203 ? -3.079 -1.378 12.823 1.00 87.88 203 THR A N 1
ATOM 1700 C CA . THR A 1 203 ? -2.414 -2.586 13.317 1.00 87.88 203 THR A CA 1
ATOM 1701 C C . THR A 1 203 ? -3.230 -3.808 12.913 1.00 87.88 203 THR A C 1
ATOM 1703 O O . THR A 1 203 ? -4.390 -3.943 13.312 1.00 87.88 203 THR A O 1
ATOM 1706 N N . LYS A 1 204 ? -2.649 -4.701 12.102 1.00 86.31 204 LYS A N 1
ATOM 1707 C CA . LYS A 1 204 ? -3.357 -5.872 11.560 1.00 86.31 204 LYS A CA 1
ATOM 1708 C C . LYS A 1 204 ? -3.035 -7.136 12.360 1.00 86.31 204 LYS A C 1
ATOM 1710 O O . LYS A 1 204 ? -1.881 -7.425 12.661 1.00 86.31 204 LYS A O 1
ATOM 1715 N N . LYS A 1 205 ? -4.055 -7.945 12.658 1.00 86.56 205 LYS A N 1
ATOM 1716 C CA . LYS A 1 205 ? -3.900 -9.269 13.280 1.00 86.56 205 LYS A CA 1
ATOM 1717 C C . LYS A 1 205 ? -4.669 -10.326 12.495 1.00 86.56 205 LYS A C 1
ATOM 1719 O O . LYS A 1 205 ? -5.886 -10.241 12.358 1.00 86.56 205 LYS A O 1
ATOM 1724 N N . GLY A 1 206 ? -3.958 -11.345 12.017 1.00 83.44 206 GLY A N 1
ATOM 1725 C CA . GLY A 1 206 ? -4.572 -12.486 11.341 1.00 83.44 206 GLY A CA 1
ATOM 1726 C C . GLY A 1 206 ? -5.526 -13.263 12.247 1.00 83.44 206 GLY A C 1
ATOM 1727 O O . GLY A 1 206 ? -5.227 -13.482 13.422 1.00 83.44 206 GLY A O 1
ATOM 1728 N N . THR A 1 207 ? -6.666 -13.687 11.693 1.00 80.06 207 THR A N 1
ATOM 1729 C CA . THR A 1 207 ? -7.631 -14.569 12.384 1.00 80.06 207 THR A CA 1
ATOM 1730 C C . THR A 1 207 ? -7.538 -16.030 11.939 1.00 80.06 207 THR A C 1
ATOM 1732 O O . THR A 1 207 ? -8.096 -16.905 12.597 1.00 80.06 207 THR A O 1
ATOM 1735 N N . THR A 1 208 ? -6.836 -16.302 10.834 1.00 70.00 208 THR A N 1
ATOM 1736 C CA . THR A 1 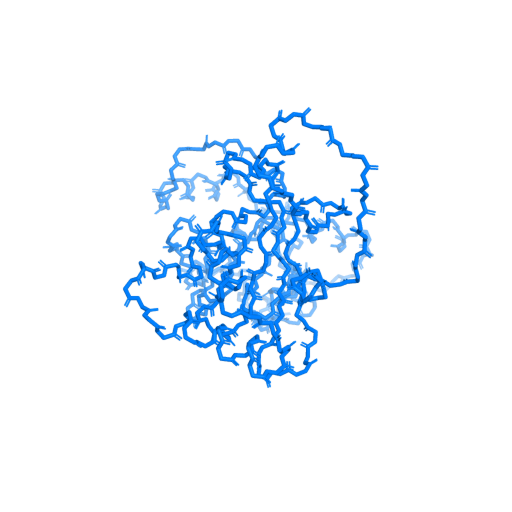208 ? -6.741 -17.624 10.186 1.00 70.00 208 THR A CA 1
ATOM 1737 C C . THR A 1 208 ? -5.306 -18.117 10.001 1.00 70.00 208 THR A C 1
ATOM 1739 O O . THR A 1 208 ? -5.074 -19.318 10.075 1.00 70.00 208 THR A O 1
ATOM 1742 N N . SER A 1 209 ? -4.339 -17.216 9.789 1.00 64.69 209 SER A N 1
ATOM 1743 C CA . SER A 1 209 ? -2.912 -17.539 9.654 1.00 64.69 209 SER A CA 1
ATOM 1744 C C . SER A 1 209 ? -2.115 -17.024 10.852 1.00 64.69 209 SER A C 1
ATOM 1746 O O . SER A 1 209 ? -2.340 -15.895 11.293 1.00 64.69 209 SER A O 1
ATOM 1748 N N . SER A 1 210 ? -1.126 -17.791 11.313 1.00 62.16 210 SER A N 1
ATOM 1749 C CA . SER A 1 210 ? -0.144 -17.354 12.320 1.00 62.16 210 SER A CA 1
ATOM 1750 C C . SER A 1 210 ? 0.894 -16.363 11.780 1.00 62.16 210 SER A C 1
ATOM 1752 O O . SER A 1 210 ? 1.677 -15.817 12.553 1.00 62.16 210 SER A O 1
ATOM 1754 N N . GLU A 1 211 ? 0.902 -16.118 10.470 1.00 64.75 211 GLU A N 1
ATOM 1755 C CA . GLU A 1 211 ? 1.812 -15.175 9.833 1.00 64.75 211 GLU A CA 1
ATOM 1756 C C . GLU A 1 211 ? 1.629 -13.750 10.355 1.00 64.75 211 GLU A C 1
ATOM 1758 O O . GLU A 1 211 ? 0.507 -13.252 10.511 1.00 64.75 211 GLU A O 1
ATOM 1763 N N . TYR A 1 212 ? 2.763 -13.082 10.559 1.00 64.75 212 TYR A N 1
ATOM 1764 C CA . TYR A 1 212 ? 2.811 -11.661 10.855 1.00 64.75 212 TYR A CA 1
ATOM 1765 C C . TYR A 1 212 ? 2.154 -10.861 9.725 1.00 64.75 212 TYR A C 1
ATOM 1767 O O . TYR A 1 212 ? 2.384 -11.125 8.544 1.00 64.75 212 TYR A O 1
ATOM 1775 N N . LYS A 1 213 ? 1.321 -9.885 10.091 1.00 73.00 213 LYS A N 1
ATOM 1776 C CA . LYS A 1 213 ? 0.699 -8.957 9.146 1.00 73.00 213 LYS A CA 1
ATOM 1777 C C . LYS A 1 213 ? 1.308 -7.585 9.387 1.00 73.00 213 LYS A C 1
ATOM 1779 O O . LYS A 1 213 ? 1.339 -7.121 10.522 1.00 73.00 213 LYS A O 1
ATOM 1784 N N . ASN A 1 214 ? 1.811 -6.968 8.322 1.00 65.44 214 ASN A N 1
ATOM 1785 C CA . ASN A 1 214 ? 2.443 -5.660 8.418 1.00 65.44 214 ASN A CA 1
ATOM 1786 C C . ASN A 1 214 ? 1.417 -4.612 8.858 1.00 65.44 214 ASN A C 1
ATOM 1788 O O . ASN A 1 214 ? 0.307 -4.545 8.320 1.00 65.44 214 ASN A O 1
ATOM 1792 N N . ASN A 1 215 ? 1.814 -3.786 9.821 1.00 76.62 215 ASN A N 1
ATOM 1793 C CA . ASN A 1 215 ? 1.048 -2.614 10.213 1.00 76.62 215 ASN A CA 1
ATOM 1794 C C . ASN A 1 215 ? 1.171 -1.543 9.127 1.00 76.62 215 ASN A C 1
ATOM 1796 O O . ASN A 1 215 ? 2.230 -1.382 8.519 1.00 76.62 215 ASN A O 1
ATOM 1800 N N . LEU A 1 216 ? 0.095 -0.798 8.903 1.00 76.88 216 LEU A N 1
ATOM 1801 C CA . LEU A 1 216 ? 0.106 0.361 8.017 1.00 76.88 216 LEU A CA 1
ATOM 1802 C C . LEU A 1 216 ? 0.291 1.596 8.889 1.00 76.88 216 LEU A C 1
ATOM 1804 O O . LEU A 1 216 ? -0.527 1.833 9.770 1.00 76.88 216 LEU A O 1
ATOM 1808 N N . LEU A 1 217 ? 1.368 2.348 8.688 1.00 74.38 217 LEU A N 1
ATOM 1809 C CA . LEU A 1 217 ? 1.732 3.490 9.526 1.00 74.38 217 LEU A CA 1
ATOM 1810 C C . LEU A 1 217 ? 1.905 4.727 8.640 1.00 74.38 217 LEU A C 1
ATOM 1812 O O . LEU A 1 217 ? 2.597 4.655 7.626 1.00 74.38 217 LEU A O 1
ATOM 1816 N N . LYS A 1 218 ? 1.285 5.843 9.030 1.00 70.69 218 LYS A N 1
ATOM 1817 C CA . LYS A 1 218 ? 1.487 7.166 8.416 1.00 70.69 218 LYS A CA 1
ATOM 1818 C C . LYS A 1 218 ? 2.698 7.876 9.028 1.00 70.69 218 LYS A C 1
ATOM 1820 O O . LYS A 1 218 ? 3.418 8.581 8.336 1.00 70.69 218 LYS A O 1
ATOM 1825 N N . GLU A 1 219 ? 2.956 7.643 10.315 1.00 68.88 219 GLU A N 1
ATOM 1826 C CA . GLU A 1 219 ? 4.060 8.245 11.067 1.00 68.88 219 GLU A CA 1
ATOM 1827 C C . GLU A 1 219 ? 5.003 7.151 11.625 1.00 68.88 219 GLU A C 1
ATOM 1829 O O . GLU A 1 219 ? 4.595 6.021 11.907 1.00 68.88 219 GLU A O 1
ATOM 1834 N N . HIS A 1 220 ? 6.299 7.458 11.767 1.00 58.69 220 HIS A N 1
ATOM 1835 C CA . HIS A 1 220 ? 7.249 6.559 12.436 1.00 58.69 220 HIS A CA 1
ATOM 1836 C C . HIS A 1 220 ? 7.015 6.578 13.958 1.00 58.69 220 HIS A C 1
ATOM 1838 O O . HIS A 1 220 ? 6.796 7.640 14.531 1.00 58.69 220 HIS A O 1
ATOM 1844 N N . TYR A 1 221 ? 7.121 5.415 14.616 1.00 66.62 221 TYR A N 1
ATOM 1845 C CA . TYR A 1 221 ? 6.897 5.232 16.065 1.00 66.62 221 TYR A CA 1
ATOM 1846 C C . TYR A 1 221 ? 5.450 5.447 16.548 1.00 66.62 221 TYR A C 1
ATOM 1848 O O . TYR A 1 221 ? 5.219 5.918 17.660 1.00 66.62 221 TYR A O 1
ATOM 1856 N N . THR A 1 222 ? 4.461 5.059 15.744 1.00 71.94 222 THR A N 1
ATOM 1857 C CA . THR A 1 222 ? 3.046 5.106 16.139 1.00 71.94 222 THR A CA 1
ATOM 1858 C C . THR A 1 222 ? 2.607 3.827 16.861 1.00 71.94 222 THR A C 1
ATOM 1860 O O . THR A 1 222 ? 2.824 2.719 16.370 1.00 71.94 222 THR A O 1
ATOM 1863 N N . GLY A 1 223 ? 1.954 3.985 18.017 1.00 75.69 223 GLY A N 1
ATOM 1864 C CA . GLY A 1 223 ? 1.296 2.910 18.770 1.00 75.69 223 GLY A CA 1
ATOM 1865 C C . GLY A 1 223 ? -0.231 3.016 18.726 1.00 75.69 223 GLY A C 1
ATOM 1866 O O . GLY A 1 223 ? -0.782 4.029 18.300 1.00 75.69 223 GLY A O 1
ATOM 1867 N N . PHE A 1 224 ? -0.932 1.971 19.165 1.00 87.75 224 PHE A N 1
ATOM 1868 C CA . PHE A 1 224 ? -2.377 2.041 19.394 1.00 87.75 224 PHE A CA 1
ATOM 1869 C C . PHE A 1 224 ? -2.648 2.616 20.785 1.00 87.75 224 PHE A C 1
ATOM 1871 O O . PHE A 1 224 ? -2.124 2.105 21.773 1.00 87.75 224 PHE A O 1
ATOM 1878 N N . PHE A 1 225 ? -3.468 3.662 20.854 1.00 86.25 225 PHE A N 1
ATOM 1879 C CA . PHE A 1 225 ? -3.851 4.309 22.104 1.00 86.25 225 PHE A CA 1
ATOM 1880 C C . PHE A 1 225 ? -5.363 4.244 22.286 1.00 86.25 225 PHE A C 1
ATOM 1882 O O . PHE A 1 225 ? -6.124 4.587 21.382 1.00 86.25 225 PHE A O 1
ATOM 1889 N N . TYR A 1 226 ? -5.785 3.833 23.477 1.00 87.12 226 TYR A N 1
ATOM 1890 C CA . TYR A 1 226 ? -7.180 3.826 23.880 1.00 87.12 226 TYR A CA 1
ATOM 1891 C C . TYR A 1 226 ? -7.306 4.452 25.263 1.00 87.12 226 TYR A C 1
ATOM 1893 O O . TYR A 1 226 ? -6.590 4.086 26.193 1.00 87.12 226 TYR A O 1
ATOM 1901 N N . ALA A 1 227 ? -8.251 5.373 25.395 1.00 85.19 227 ALA A N 1
ATOM 1902 C CA . ALA A 1 227 ? -8.685 5.912 26.669 1.00 85.19 227 ALA A CA 1
ATOM 1903 C C . ALA A 1 227 ? -10.189 6.185 26.604 1.00 85.19 227 ALA A C 1
ATOM 1905 O O . ALA A 1 227 ? -10.762 6.351 25.524 1.00 85.19 227 ALA A O 1
ATOM 1906 N N . LYS A 1 228 ? -10.839 6.223 27.769 1.00 82.25 228 LYS A N 1
ATOM 1907 C CA . LYS A 1 228 ? -12.247 6.615 27.856 1.00 82.25 228 LYS A CA 1
ATOM 1908 C C . LYS A 1 228 ? -12.416 8.077 27.426 1.00 82.25 228 LYS A C 1
ATOM 1910 O O . LYS A 1 228 ? -11.492 8.882 27.538 1.00 82.25 228 LYS A O 1
ATOM 1915 N N . LYS A 1 229 ? -13.606 8.406 26.922 1.00 82.69 229 LYS A N 1
ATOM 1916 C CA . LYS A 1 229 ? -13.932 9.718 26.343 1.00 82.69 229 LYS A CA 1
ATOM 1917 C C . LYS A 1 229 ? -13.616 10.886 27.288 1.00 82.69 229 LYS A C 1
ATOM 1919 O O . LYS A 1 229 ? -12.998 11.854 26.869 1.00 82.69 229 LYS A O 1
ATOM 1924 N N . ASP A 1 230 ? -13.989 10.764 28.554 1.00 83.31 230 ASP A N 1
ATOM 1925 C CA . ASP A 1 230 ? -13.733 11.743 29.616 1.00 83.31 230 ASP A CA 1
ATOM 1926 C C . ASP A 1 230 ? -12.232 12.001 29.843 1.00 83.31 230 ASP A C 1
ATOM 1928 O O . ASP A 1 230 ? -11.800 13.146 29.995 1.00 83.31 230 ASP A O 1
ATOM 1932 N N . LEU A 1 231 ? -11.411 10.950 29.799 1.00 84.56 231 LEU A N 1
ATOM 1933 C CA . LEU A 1 231 ? -9.954 11.069 29.919 1.00 84.56 231 LEU A CA 1
ATOM 1934 C C . LEU A 1 231 ? -9.324 11.708 28.676 1.00 84.56 231 LEU A C 1
ATOM 1936 O O . LEU A 1 231 ? -8.390 12.499 28.790 1.00 84.56 231 LEU A O 1
ATOM 1940 N N . LEU A 1 232 ? -9.848 11.402 27.486 1.00 84.88 232 LEU A N 1
ATOM 1941 C CA . LEU A 1 232 ? -9.407 12.032 26.240 1.00 84.88 232 LEU A CA 1
ATOM 1942 C C . LEU A 1 232 ? -9.722 13.536 26.213 1.00 84.88 232 LEU A C 1
ATOM 1944 O O . LEU A 1 232 ? -8.888 14.322 25.767 1.00 84.88 232 LEU A O 1
ATOM 1948 N N . GLU A 1 233 ? -10.899 13.937 26.702 1.00 85.12 233 GLU A N 1
ATOM 1949 C CA . GLU A 1 233 ? -11.335 15.340 26.748 1.00 85.12 233 GLU A CA 1
ATOM 1950 C C . GLU A 1 233 ? -10.504 16.160 27.740 1.00 85.12 233 GLU A C 1
ATOM 1952 O O . GLU A 1 233 ? -10.072 17.271 27.436 1.00 85.12 233 GLU A O 1
ATOM 1957 N N . THR A 1 234 ? -10.251 15.598 28.922 1.00 86.06 234 THR A N 1
ATOM 1958 C CA . THR A 1 234 ? -9.518 16.283 29.998 1.00 86.06 234 THR A CA 1
ATOM 1959 C C . THR A 1 234 ? -8.001 16.216 29.836 1.00 86.06 234 THR A C 1
ATOM 1961 O O . THR A 1 234 ? -7.292 17.025 30.432 1.00 86.06 234 THR A O 1
ATOM 1964 N N . LYS A 1 235 ? -7.493 15.259 29.045 1.00 82.12 235 LYS A N 1
ATOM 1965 C CA . LYS A 1 235 ? -6.064 14.925 28.906 1.00 82.12 235 LYS A CA 1
ATOM 1966 C C . LYS A 1 235 ? -5.363 14.643 30.243 1.00 82.12 235 LYS A C 1
ATOM 1968 O O . LYS A 1 235 ? -4.143 14.775 30.336 1.00 82.12 235 LYS A O 1
ATOM 1973 N N . ASN A 1 236 ? -6.118 14.255 31.272 1.00 84.44 236 ASN A N 1
ATOM 1974 C CA . ASN A 1 236 ? -5.575 13.907 32.578 1.00 84.44 236 ASN A CA 1
ATOM 1975 C C . ASN A 1 236 ? -5.408 12.385 32.685 1.00 84.44 236 ASN A C 1
ATOM 1977 O O . ASN A 1 236 ? -6.372 11.664 32.936 1.00 84.44 236 ASN A O 1
ATOM 1981 N N . PHE A 1 237 ? -4.187 11.892 32.473 1.00 83.81 237 PHE A N 1
ATOM 1982 C CA . PHE A 1 237 ? -3.862 10.465 32.529 1.00 83.81 237 PHE A CA 1
ATOM 1983 C C . PHE A 1 237 ? -3.044 10.159 33.790 1.00 83.81 237 PHE A C 1
ATOM 1985 O O . PHE A 1 237 ? -1.818 10.214 33.770 1.00 83.81 237 PHE A O 1
ATOM 1992 N N . GLU A 1 238 ? -3.718 9.835 34.895 1.00 85.00 238 GLU A N 1
ATOM 1993 C CA . GLU A 1 238 ? -3.051 9.522 36.172 1.00 85.00 238 GLU A CA 1
ATOM 1994 C C . GLU A 1 238 ? -2.278 8.194 36.136 1.00 85.00 238 GLU A C 1
ATOM 1996 O O . GLU A 1 238 ? -1.307 8.006 36.865 1.00 85.00 238 GLU A O 1
ATOM 2001 N N . THR A 1 239 ? -2.698 7.244 35.299 1.00 86.88 239 THR A N 1
ATOM 2002 C CA . THR A 1 239 ? -2.050 5.936 35.143 1.00 86.88 239 THR A CA 1
ATOM 2003 C C . THR A 1 239 ? -2.102 5.496 33.685 1.00 86.88 239 THR A C 1
ATOM 2005 O O . THR A 1 239 ? -3.135 5.620 33.029 1.00 86.88 239 THR A O 1
ATOM 2008 N N . VAL A 1 240 ? -0.983 4.965 33.185 1.00 88.12 240 VAL A N 1
ATOM 2009 C CA . VAL A 1 240 ? -0.845 4.466 31.812 1.00 88.12 240 VAL A CA 1
ATOM 2010 C C . VAL A 1 240 ? -0.429 3.001 31.852 1.00 88.12 240 VAL A C 1
ATOM 2012 O O . VAL A 1 240 ? 0.618 2.662 32.402 1.00 88.12 240 VAL A O 1
ATOM 2015 N N . TYR A 1 241 ? -1.243 2.141 31.243 1.00 90.75 241 TYR A N 1
ATOM 2016 C CA . TYR A 1 241 ? -0.931 0.728 31.044 1.00 90.75 241 TYR A CA 1
ATOM 2017 C C . TYR A 1 241 ? -0.389 0.522 29.628 1.00 90.75 241 TYR A C 1
ATOM 2019 O O . TYR A 1 241 ? -0.982 0.998 28.659 1.00 90.75 241 TYR A O 1
ATOM 2027 N N . VAL A 1 242 ? 0.745 -0.169 29.508 1.00 90.88 242 VAL A N 1
ATOM 2028 C CA . VAL A 1 242 ? 1.430 -0.409 28.230 1.00 90.88 242 VAL A CA 1
ATOM 2029 C C . VAL A 1 242 ? 1.428 -1.903 27.940 1.00 90.88 242 VAL A C 1
ATOM 2031 O O . VAL A 1 242 ? 1.840 -2.702 28.778 1.00 90.88 242 VAL A O 1
ATOM 2034 N N . PHE A 1 243 ? 0.983 -2.263 26.740 1.00 90.75 243 PHE A N 1
ATOM 2035 C CA . PHE A 1 243 ? 0.841 -3.646 26.295 1.00 90.75 243 PHE A CA 1
ATOM 2036 C C . PHE A 1 243 ? 1.611 -3.870 24.996 1.00 90.75 243 PHE A C 1
ATOM 2038 O O . PHE A 1 243 ? 1.773 -2.947 24.198 1.00 90.75 243 PHE A O 1
ATOM 2045 N N . GLU A 1 244 ? 2.051 -5.108 24.765 1.00 85.50 244 GLU A N 1
ATOM 2046 C CA . GLU A 1 244 ? 2.729 -5.493 23.522 1.00 85.50 244 GLU A CA 1
ATOM 2047 C C . GLU A 1 244 ? 1.769 -5.474 22.323 1.00 85.50 244 GLU A C 1
ATOM 2049 O O . GLU A 1 244 ? 2.157 -5.097 21.216 1.00 85.50 244 GLU A O 1
ATOM 2054 N N . SER A 1 245 ? 0.501 -5.855 22.527 1.00 87.81 245 SER A N 1
ATOM 2055 C CA . SER A 1 245 ? -0.487 -5.921 21.451 1.00 87.81 245 SER A CA 1
ATOM 2056 C C . SER A 1 245 ? -1.846 -5.323 21.820 1.00 87.81 245 SER A C 1
ATOM 2058 O O . SER A 1 245 ? -2.267 -5.317 22.976 1.00 87.81 245 SER A O 1
ATOM 2060 N N . CYS A 1 246 ? -2.591 -4.878 20.801 1.00 90.44 246 CYS A N 1
ATOM 2061 C CA . CYS A 1 246 ? -3.961 -4.383 20.967 1.00 90.44 246 CYS A CA 1
ATOM 2062 C C . CYS A 1 246 ? -4.913 -5.449 21.536 1.00 90.44 246 CYS A C 1
ATOM 2064 O O . CYS A 1 246 ? -5.905 -5.113 22.173 1.00 90.44 246 CYS A O 1
ATOM 2066 N N . VAL A 1 247 ? -4.622 -6.735 21.306 1.00 91.38 247 VAL A N 1
ATOM 2067 C CA . VAL A 1 247 ? -5.419 -7.848 21.842 1.00 91.38 247 VAL A CA 1
ATOM 2068 C C . VAL A 1 247 ? -5.186 -8.002 23.343 1.00 91.38 247 VAL A C 1
ATOM 2070 O O . VAL A 1 247 ? -6.145 -8.251 24.068 1.00 91.38 247 VAL A O 1
ATOM 2073 N N . ASP A 1 248 ? -3.950 -7.818 23.813 1.00 90.50 248 ASP A N 1
ATOM 2074 C CA . ASP A 1 248 ? -3.640 -7.858 25.247 1.00 90.50 248 ASP A CA 1
ATOM 2075 C C . ASP A 1 248 ? -4.283 -6.665 25.956 1.00 90.50 248 ASP A C 1
ATOM 2077 O O . ASP A 1 248 ? -4.912 -6.851 26.991 1.00 90.50 248 ASP A O 1
ATOM 2081 N N . LEU A 1 249 ? -4.243 -5.477 25.334 1.00 92.06 249 LEU A N 1
ATOM 2082 C CA . LEU A 1 249 ? -4.964 -4.296 25.820 1.00 92.06 249 LEU A CA 1
ATOM 2083 C C . LEU A 1 249 ? -6.469 -4.548 25.937 1.00 92.06 249 LEU A C 1
ATOM 2085 O O . LEU A 1 249 ? -7.063 -4.139 26.919 1.00 92.06 249 LEU A O 1
ATOM 2089 N N . MET A 1 250 ? -7.098 -5.190 24.948 1.00 91.31 250 MET A N 1
ATOM 2090 C CA . MET A 1 250 ? -8.532 -5.507 25.017 1.00 91.31 250 MET A CA 1
ATOM 2091 C C . MET A 1 250 ? -8.870 -6.592 26.043 1.00 91.31 250 MET A C 1
ATOM 2093 O O . MET A 1 250 ? -10.021 -6.690 26.458 1.00 91.31 250 MET A O 1
ATOM 2097 N N . SER A 1 251 ? -7.914 -7.469 26.350 1.00 90.94 251 SER A N 1
ATOM 2098 C CA . SER A 1 251 ? -8.104 -8.544 27.329 1.00 90.94 251 SER A CA 1
ATOM 2099 C C . SER A 1 251 ? -7.973 -8.040 28.764 1.00 90.94 251 SER A C 1
ATOM 2101 O O . SER A 1 251 ? -8.517 -8.671 29.667 1.00 90.94 251 SER A O 1
ATOM 2103 N N . PHE A 1 252 ? -7.232 -6.947 28.952 1.00 89.50 252 PHE A N 1
ATOM 2104 C CA . PHE A 1 252 ? -7.097 -6.219 30.206 1.00 89.50 252 PHE A CA 1
ATOM 2105 C C . PHE A 1 252 ? -8.338 -5.366 30.497 1.00 89.50 252 PHE A C 1
ATOM 2107 O O . PHE A 1 252 ? -8.815 -5.426 31.652 1.00 89.50 252 PHE A O 1
#

Radius of gyration: 22.77 Å; chains: 1; bounding box: 54×38×67 Å

Sequence (252 aa):
MKNKILERAHSGKFKRKHYSKNTIDTISKSNLVQLFIWLDESKVILKNKLFKVAGNEKYIIYEHFVYNHYNGELFTPLQALEEFFGLLFPQQAYILNYFYYKVNKGDIEDYIKTNYRLPSQTTPIACDVDLNYIIYEDGFVAPESHYFYTRAIAYLYNNRKIDRDIILNFINQGFLKMDTTNNNLCFITYKDALAKDDIIAITKKGTTSSEYKNNLLKEHYTGFFYAKKDLLETKNFETVYVFESCVDLMSF